Protein AF-A0A3M6Z1F9-F1 (afdb_monomer_lite)

Organism: Hortaea werneckii (NCBI:txid91943)

Structure (mmCIF, N/CA/C/O backbone):
data_AF-A0A3M6Z1F9-F1
#
_entry.id   AF-A0A3M6Z1F9-F1
#
loop_
_atom_site.group_PDB
_atom_site.id
_atom_site.type_symbol
_atom_site.label_atom_id
_atom_site.label_alt_id
_atom_site.label_comp_id
_atom_site.label_asym_id
_atom_site.label_entity_id
_atom_site.label_seq_id
_atom_site.pdbx_PDB_ins_code
_atom_site.Cartn_x
_atom_site.Cartn_y
_atom_site.Cartn_z
_atom_site.occupancy
_atom_site.B_iso_or_equiv
_atom_site.auth_seq_id
_atom_site.auth_comp_id
_atom_site.auth_asym_id
_atom_site.auth_atom_id
_atom_site.pdbx_PDB_model_num
ATOM 1 N N . MET A 1 1 ? 8.411 -13.520 -20.020 1.00 82.25 1 MET A N 1
ATOM 2 C CA . MET A 1 1 ? 8.822 -12.690 -18.869 1.00 82.25 1 MET A CA 1
ATOM 3 C C . MET A 1 1 ? 8.908 -13.588 -17.654 1.00 82.25 1 MET A C 1
ATOM 5 O O . MET A 1 1 ? 7.964 -14.333 -17.417 1.00 82.25 1 MET A O 1
ATOM 9 N N . VAL A 1 2 ? 10.020 -13.550 -16.927 1.00 89.75 2 VAL A N 1
ATOM 10 C CA . VAL A 1 2 ? 10.248 -14.355 -15.723 1.00 89.75 2 VAL A CA 1
ATOM 11 C C . VAL A 1 2 ? 10.735 -13.424 -14.618 1.00 89.75 2 VAL A C 1
ATOM 13 O O . VAL A 1 2 ? 11.768 -12.781 -14.760 1.00 89.75 2 VAL A O 1
ATOM 16 N N . ALA A 1 3 ? 9.978 -13.316 -13.527 1.00 87.50 3 ALA A N 1
ATOM 17 C CA . ALA A 1 3 ? 10.409 -12.574 -12.346 1.00 87.50 3 ALA A CA 1
ATOM 18 C C . ALA A 1 3 ? 11.176 -13.506 -11.405 1.00 87.50 3 ALA A C 1
ATOM 20 O O . ALA A 1 3 ? 10.732 -14.625 -11.134 1.00 87.50 3 ALA A O 1
ATOM 21 N N . GLN A 1 4 ? 12.308 -13.044 -10.881 1.00 89.94 4 GLN A N 1
ATOM 22 C CA . GLN A 1 4 ? 13.067 -13.811 -9.906 1.00 89.94 4 GLN A CA 1
ATOM 23 C C . GLN A 1 4 ? 12.296 -13.959 -8.585 1.00 89.94 4 GLN A C 1
ATOM 25 O O . GLN A 1 4 ? 11.553 -13.076 -8.137 1.00 89.94 4 GLN A O 1
ATOM 30 N N . LYS A 1 5 ? 12.469 -15.120 -7.942 1.00 85.38 5 LYS A N 1
ATOM 31 C CA . LYS A 1 5 ? 11.857 -15.406 -6.637 1.00 85.38 5 LYS A CA 1
ATOM 32 C C . LYS A 1 5 ? 12.566 -14.664 -5.501 1.00 85.38 5 LYS A C 1
ATOM 34 O O . LYS A 1 5 ? 11.914 -14.342 -4.505 1.00 85.38 5 LYS A O 1
ATOM 39 N N . GLU A 1 6 ? 13.853 -14.393 -5.665 1.00 86.56 6 GLU A N 1
ATOM 40 C CA . GLU A 1 6 ? 14.687 -13.690 -4.695 1.00 86.56 6 GLU A CA 1
ATOM 41 C C . GLU A 1 6 ? 14.551 -12.173 -4.841 1.00 86.56 6 GLU A C 1
ATOM 43 O O . GLU A 1 6 ? 14.377 -11.651 -5.943 1.00 86.56 6 GLU A O 1
ATOM 48 N N . MET A 1 7 ? 14.577 -11.481 -3.702 1.00 87.69 7 MET A N 1
ATOM 49 C CA . MET A 1 7 ? 14.645 -10.022 -3.646 1.00 87.69 7 MET A CA 1
ATOM 50 C C . MET A 1 7 ? 16.103 -9.568 -3.760 1.00 87.69 7 MET A C 1
ATOM 52 O O . MET A 1 7 ? 17.014 -10.295 -3.362 1.00 87.69 7 MET A O 1
ATOM 56 N N . LEU A 1 8 ? 16.320 -8.363 -4.284 1.00 87.50 8 LEU A N 1
ATOM 57 C CA . LEU A 1 8 ? 17.638 -7.746 -4.358 1.00 87.50 8 LEU A CA 1
ATOM 58 C C . LEU A 1 8 ? 18.196 -7.462 -2.947 1.00 87.50 8 LEU A C 1
ATOM 60 O O . LEU A 1 8 ? 17.425 -7.221 -2.013 1.00 87.50 8 LEU A O 1
ATOM 64 N N . PRO A 1 9 ? 19.530 -7.471 -2.760 1.00 83.94 9 PRO A N 1
ATOM 65 C CA . PRO A 1 9 ? 20.143 -7.207 -1.462 1.00 83.94 9 PRO A CA 1
ATOM 66 C C . PRO A 1 9 ? 19.666 -5.882 -0.867 1.00 83.94 9 PRO A C 1
ATOM 68 O O . PRO A 1 9 ? 19.681 -4.857 -1.546 1.00 83.94 9 PRO A O 1
ATOM 71 N N . GLN A 1 10 ? 19.248 -5.920 0.404 1.00 79.62 10 GLN A N 1
ATOM 72 C CA . GLN A 1 10 ? 18.746 -4.753 1.147 1.00 79.62 10 GLN A CA 1
ATOM 73 C C . GLN A 1 10 ? 17.591 -4.016 0.451 1.00 79.62 10 GLN A C 1
ATOM 75 O O . GLN A 1 10 ? 17.337 -2.849 0.728 1.00 79.62 10 GLN A O 1
ATOM 80 N N . SER A 1 11 ? 16.878 -4.699 -0.438 1.00 86.94 11 SER A N 1
ATOM 81 C CA . SER A 1 11 ? 15.803 -4.147 -1.242 1.00 86.94 11 SER A CA 1
ATOM 82 C C . SER A 1 11 ? 14.599 -5.080 -1.209 1.00 86.94 11 SER A C 1
ATOM 84 O O . SER A 1 11 ? 14.704 -6.270 -0.920 1.00 86.94 11 SER A O 1
ATOM 86 N N . THR A 1 12 ? 13.425 -4.533 -1.497 1.00 85.38 12 THR A N 1
ATOM 87 C CA . THR A 1 12 ? 12.213 -5.327 -1.740 1.00 85.38 12 THR A CA 1
ATOM 88 C C . THR A 1 12 ? 11.959 -5.552 -3.232 1.00 85.38 12 THR A C 1
ATOM 90 O O . THR A 1 12 ? 10.946 -6.149 -3.597 1.00 85.38 12 THR A O 1
ATOM 93 N N . GLU A 1 13 ? 12.837 -5.044 -4.097 1.00 88.38 13 GLU A N 1
ATOM 94 C CA . GLU A 1 13 ? 12.765 -5.177 -5.550 1.00 88.38 13 GLU A CA 1
ATOM 95 C C . GLU A 1 13 ? 13.294 -6.537 -6.008 1.00 88.38 13 GLU A C 1
ATOM 97 O O . GLU A 1 13 ? 13.951 -7.262 -5.261 1.00 88.38 13 GLU A O 1
ATOM 102 N N . ARG A 1 14 ? 12.970 -6.917 -7.242 1.00 91.38 14 ARG A N 1
ATOM 103 C CA . ARG A 1 14 ? 13.335 -8.206 -7.838 1.00 91.38 14 ARG A CA 1
ATOM 104 C C . ARG A 1 14 ? 13.765 -7.977 -9.272 1.00 91.38 14 ARG A C 1
ATOM 106 O O . ARG A 1 14 ? 13.243 -7.086 -9.938 1.00 91.38 14 ARG A O 1
ATOM 113 N N . ILE A 1 15 ? 14.655 -8.825 -9.767 1.00 90.81 15 ILE A N 1
ATOM 114 C CA . ILE A 1 15 ? 15.012 -8.803 -11.183 1.00 90.81 15 ILE A CA 1
ATOM 115 C C . ILE A 1 15 ? 13.868 -9.424 -11.984 1.00 90.81 15 ILE A C 1
ATOM 117 O O . ILE A 1 15 ? 13.369 -10.505 -11.656 1.00 90.81 15 ILE A O 1
ATOM 121 N N . VAL A 1 16 ? 13.466 -8.738 -13.051 1.00 92.44 16 VAL A N 1
ATOM 122 C CA . VAL A 1 16 ? 12.514 -9.246 -14.039 1.00 92.44 16 VAL A CA 1
ATOM 123 C C . VAL A 1 16 ? 13.250 -9.439 -15.355 1.00 92.44 16 VAL A C 1
ATOM 125 O O . VAL A 1 16 ? 13.772 -8.491 -15.934 1.00 92.44 16 VAL A O 1
ATOM 128 N N . GLU A 1 17 ? 13.282 -10.677 -15.832 1.00 93.88 17 GLU A N 1
ATOM 129 C CA . GLU A 1 17 ? 13.866 -11.034 -17.115 1.00 93.88 17 GLU A CA 1
ATOM 130 C C . GLU A 1 17 ? 12.794 -11.005 -18.213 1.00 93.88 17 GLU A C 1
ATOM 132 O O . GLU A 1 17 ? 11.785 -11.725 -18.171 1.00 93.88 17 GLU A O 1
ATOM 137 N N . VAL A 1 18 ? 13.003 -10.158 -19.221 1.00 94.50 18 VAL A N 1
ATOM 138 C CA . VAL A 1 18 ? 12.109 -10.004 -20.373 1.00 94.50 18 VAL A CA 1
ATOM 139 C C . VAL A 1 18 ? 12.854 -10.461 -21.624 1.00 94.50 18 VAL A C 1
ATOM 141 O O . VAL A 1 18 ? 13.813 -9.828 -22.048 1.00 94.50 18 VAL A O 1
ATOM 144 N N . GLN A 1 19 ? 12.400 -11.562 -22.221 1.00 93.25 19 GLN A N 1
ATOM 145 C CA . GLN A 1 19 ? 12.947 -12.111 -23.463 1.00 93.25 19 GLN A CA 1
ATOM 146 C C . GLN A 1 19 ? 11.869 -12.108 -24.552 1.00 93.25 19 GLN A C 1
ATOM 148 O O . GLN A 1 19 ? 10.704 -12.403 -24.269 1.00 93.25 19 GLN A O 1
ATOM 153 N N . GLY A 1 20 ? 12.255 -11.795 -25.790 1.00 94.38 20 GLY A N 1
ATOM 154 C CA . GLY A 1 20 ? 11.365 -11.799 -26.950 1.00 94.38 20 GLY A CA 1
ATOM 155 C C . GLY A 1 20 ? 11.948 -11.044 -28.144 1.00 94.38 20 GLY A C 1
ATOM 156 O O . GLY A 1 20 ? 13.103 -10.625 -28.133 1.00 94.38 20 GLY A O 1
ATOM 157 N N . THR A 1 21 ? 11.130 -10.852 -29.178 1.00 97.50 21 THR A N 1
ATOM 158 C CA . THR A 1 21 ? 11.446 -9.958 -30.303 1.00 97.50 21 THR A CA 1
ATOM 159 C C . THR A 1 21 ? 11.569 -8.505 -29.820 1.00 97.50 21 THR A C 1
ATOM 161 O O . THR A 1 21 ? 10.837 -8.149 -28.892 1.00 97.50 21 THR A O 1
ATOM 164 N N . PRO A 1 22 ? 12.379 -7.640 -30.461 1.00 96.81 22 PRO A N 1
ATOM 165 C CA . PRO A 1 22 ? 12.555 -6.238 -30.055 1.00 96.81 22 PRO A CA 1
ATOM 166 C C . PRO A 1 22 ? 11.235 -5.486 -29.809 1.00 96.81 22 PRO A C 1
ATOM 168 O O . PRO A 1 22 ? 11.043 -4.922 -28.734 1.00 96.81 22 PRO A O 1
ATOM 171 N N . ASP A 1 23 ? 10.273 -5.596 -30.731 1.00 96.50 23 ASP A N 1
ATOM 172 C CA . ASP A 1 23 ? 8.944 -4.974 -30.605 1.00 96.50 23 ASP A CA 1
ATOM 173 C C . ASP A 1 23 ? 8.140 -5.510 -29.409 1.00 96.50 23 ASP A C 1
ATOM 175 O O . ASP A 1 23 ? 7.355 -4.797 -28.783 1.00 96.50 23 ASP A O 1
ATOM 179 N N . GLY A 1 24 ? 8.328 -6.788 -29.079 1.00 96.19 24 GLY A N 1
ATOM 180 C CA . GLY A 1 24 ? 7.676 -7.441 -27.946 1.00 96.19 24 GLY A CA 1
ATOM 181 C C . GLY A 1 24 ? 8.265 -6.985 -26.614 1.00 96.19 24 GLY A C 1
ATOM 182 O O . GLY A 1 24 ? 7.519 -6.713 -25.675 1.00 96.19 24 GLY A O 1
ATOM 183 N N . VAL A 1 25 ? 9.591 -6.837 -26.549 1.00 96.25 25 VAL A N 1
ATOM 184 C CA . VAL A 1 25 ? 10.292 -6.293 -25.378 1.00 96.25 25 VAL A CA 1
ATOM 185 C C . VAL A 1 25 ? 9.903 -4.832 -25.159 1.00 96.25 25 VAL A C 1
ATOM 187 O O . VAL A 1 25 ? 9.590 -4.458 -24.033 1.00 96.25 25 VAL A O 1
ATOM 190 N N . GLN A 1 26 ? 9.830 -4.026 -26.224 1.00 96.06 26 GLN A N 1
ATOM 191 C CA . GLN A 1 26 ? 9.389 -2.632 -26.140 1.00 96.06 26 GLN A CA 1
ATOM 192 C C . GLN A 1 26 ? 7.981 -2.517 -25.540 1.00 96.06 26 GLN A C 1
ATOM 194 O O . GLN A 1 26 ? 7.776 -1.757 -24.593 1.00 96.06 26 GLN A O 1
ATOM 199 N N . LYS A 1 27 ? 7.019 -3.297 -26.052 1.00 95.94 27 LYS A N 1
ATOM 200 C CA . LYS A 1 27 ? 5.649 -3.320 -25.516 1.00 95.94 27 LYS A CA 1
ATOM 201 C C . LYS A 1 27 ? 5.613 -3.794 -24.065 1.00 95.94 27 LYS A C 1
ATOM 203 O O . LYS A 1 27 ? 4.922 -3.196 -23.250 1.00 95.94 27 LYS A O 1
ATOM 208 N N . ALA A 1 28 ? 6.379 -4.830 -23.726 1.00 95.56 28 ALA A N 1
ATOM 209 C CA . ALA A 1 28 ? 6.441 -5.341 -22.362 1.00 95.56 28 ALA A CA 1
ATOM 210 C C . ALA A 1 28 ? 6.977 -4.290 -21.375 1.00 95.56 28 ALA A C 1
ATOM 212 O O . ALA A 1 28 ? 6.381 -4.093 -20.323 1.00 95.56 28 ALA A O 1
ATOM 213 N N . ILE A 1 29 ? 8.059 -3.584 -21.722 1.00 95.00 29 ILE A N 1
ATOM 214 C CA . ILE A 1 29 ? 8.623 -2.519 -20.879 1.00 95.00 29 ILE A CA 1
ATOM 215 C C . ILE A 1 29 ? 7.615 -1.382 -20.692 1.00 95.00 29 ILE A C 1
ATOM 217 O O . ILE A 1 29 ? 7.454 -0.893 -19.575 1.00 95.00 29 ILE A O 1
ATOM 221 N N . TRP A 1 30 ? 6.919 -0.988 -21.762 1.00 95.31 30 TRP A N 1
ATOM 222 C CA . TRP A 1 30 ? 5.892 0.050 -21.699 1.00 95.31 30 TRP A CA 1
ATOM 223 C C . TRP A 1 30 ? 4.768 -0.306 -20.720 1.00 95.31 30 TRP A C 1
ATOM 225 O O . TRP A 1 30 ? 4.453 0.486 -19.834 1.00 95.31 30 TRP A O 1
ATOM 235 N N . GLU A 1 31 ? 4.201 -1.509 -20.837 1.00 95.31 31 GLU A N 1
ATOM 236 C CA . GLU A 1 31 ? 3.119 -1.957 -19.952 1.00 95.31 31 GLU A CA 1
ATOM 237 C C . GLU A 1 31 ? 3.584 -2.088 -18.497 1.00 95.31 31 GLU A C 1
ATOM 239 O O . GLU A 1 31 ? 2.877 -1.660 -17.588 1.00 95.31 31 GLU A O 1
ATOM 244 N N . ILE A 1 32 ? 4.799 -2.602 -18.258 1.00 92.50 32 ILE A N 1
ATOM 245 C CA . ILE A 1 32 ? 5.377 -2.664 -16.907 1.00 92.50 32 ILE A CA 1
ATOM 246 C C . ILE A 1 32 ? 5.506 -1.255 -16.319 1.00 92.50 32 ILE A C 1
ATOM 248 O O . ILE A 1 32 ? 5.075 -1.023 -15.192 1.00 92.50 32 ILE A O 1
ATOM 252 N N . GLY A 1 33 ? 6.066 -0.308 -17.078 1.00 91.50 33 GLY A N 1
ATOM 253 C CA . GLY A 1 33 ? 6.219 1.078 -16.640 1.00 91.50 33 GLY A CA 1
ATOM 254 C C . GLY A 1 33 ? 4.878 1.734 -16.323 1.00 91.50 33 GLY A C 1
ATOM 255 O O . GLY A 1 33 ? 4.737 2.372 -15.282 1.00 91.50 33 GLY A O 1
ATOM 256 N N . LYS A 1 34 ? 3.869 1.511 -17.169 1.00 92.88 34 LYS A N 1
ATOM 257 C CA . LYS A 1 34 ? 2.510 2.002 -16.944 1.00 92.88 34 LYS A CA 1
ATOM 258 C C . LYS A 1 34 ? 1.911 1.447 -15.650 1.00 92.88 34 LYS A C 1
ATOM 260 O O . LYS A 1 34 ? 1.449 2.226 -14.825 1.00 92.88 34 LYS A O 1
ATOM 265 N N . CYS A 1 35 ? 1.989 0.133 -15.425 1.00 87.69 35 CYS A N 1
ATOM 266 C CA . CYS A 1 35 ? 1.512 -0.472 -14.182 1.00 87.69 35 CYS A CA 1
ATOM 267 C C . CYS A 1 35 ? 2.222 0.093 -12.945 1.00 87.69 35 CYS A C 1
ATOM 269 O O . CYS A 1 35 ? 1.577 0.310 -11.926 1.00 87.69 35 CYS A O 1
ATOM 271 N N . LEU A 1 36 ? 3.532 0.347 -13.018 1.00 87.12 36 LEU A N 1
ATOM 272 C CA . LEU A 1 36 ? 4.287 0.924 -11.901 1.00 87.12 36 LEU A CA 1
ATOM 273 C C . LEU A 1 36 ? 3.870 2.368 -11.581 1.00 87.12 36 LEU A C 1
ATOM 275 O O . LEU A 1 36 ? 3.877 2.751 -10.413 1.00 87.12 36 LEU A O 1
ATOM 279 N N . ILE A 1 37 ? 3.513 3.156 -12.598 1.00 85.94 37 ILE A N 1
ATOM 280 C CA . ILE A 1 37 ? 3.018 4.530 -12.431 1.00 85.94 37 ILE A CA 1
ATOM 281 C C . ILE A 1 37 ? 1.600 4.519 -11.852 1.00 85.94 37 ILE A C 1
ATOM 283 O O . ILE A 1 37 ? 1.335 5.217 -10.875 1.00 85.94 37 ILE A O 1
ATOM 287 N N . ASP A 1 38 ? 0.708 3.708 -12.423 1.00 83.44 38 ASP A N 1
ATOM 288 C CA . ASP A 1 38 ? -0.698 3.642 -12.014 1.00 83.44 38 ASP A CA 1
ATOM 289 C C . ASP A 1 38 ? -0.844 3.108 -10.571 1.00 83.44 38 ASP A C 1
ATOM 291 O O . ASP A 1 38 ? -1.663 3.609 -9.801 1.00 83.44 38 ASP A O 1
ATOM 295 N N . ASP A 1 39 ? 0.004 2.152 -10.168 1.00 79.31 39 ASP A N 1
ATOM 296 C CA . ASP A 1 39 ? 0.037 1.566 -8.821 1.00 79.31 39 ASP A CA 1
ATOM 297 C C . ASP A 1 39 ? 1.116 2.201 -7.912 1.00 79.31 39 ASP A C 1
ATOM 299 O O . ASP A 1 39 ? 1.647 1.536 -7.013 1.00 79.31 39 ASP A O 1
ATOM 303 N N . GLN A 1 40 ? 1.436 3.495 -8.067 1.00 70.12 40 GLN A N 1
ATOM 304 C CA . GLN A 1 40 ? 2.420 4.174 -7.201 1.00 70.12 40 GLN A CA 1
ATOM 305 C C . GLN A 1 40 ? 2.085 4.018 -5.703 1.00 70.12 40 GLN A C 1
ATOM 307 O O . GLN A 1 40 ? 2.980 3.923 -4.860 1.00 70.12 40 GLN A O 1
ATOM 312 N N . GLU A 1 41 ? 0.800 3.893 -5.358 1.00 64.75 41 GLU A N 1
ATOM 313 C CA . GLU A 1 41 ? 0.352 3.687 -3.978 1.00 64.75 41 GLU A CA 1
ATOM 314 C C . GLU A 1 41 ? 0.755 2.323 -3.387 1.00 64.75 41 GLU A C 1
ATOM 316 O O . GLU A 1 41 ? 0.907 2.180 -2.171 1.00 64.75 41 GLU A O 1
ATOM 321 N N . ARG A 1 42 ? 0.984 1.307 -4.227 1.00 67.06 42 ARG A N 1
ATOM 322 C CA . ARG A 1 42 ? 1.580 0.029 -3.797 1.00 67.06 42 ARG A CA 1
ATOM 323 C C . ARG A 1 42 ? 3.093 0.123 -3.621 1.00 67.06 42 ARG A C 1
ATOM 325 O O . ARG A 1 42 ? 3.662 -0.703 -2.911 1.00 67.06 42 ARG A O 1
ATOM 332 N N . GLY A 1 43 ? 3.719 1.135 -4.222 1.00 63.88 43 GLY A N 1
ATOM 333 C CA . GLY A 1 43 ? 5.113 1.503 -3.993 1.00 63.88 43 GLY A CA 1
ATOM 334 C C . GLY A 1 43 ? 5.370 2.076 -2.595 1.00 63.88 43 GLY A C 1
ATOM 335 O O . GLY A 1 43 ? 6.517 2.113 -2.154 1.00 63.88 43 GLY A O 1
ATOM 336 N N . TYR A 1 44 ? 4.331 2.475 -1.842 1.00 57.38 44 TYR A N 1
ATOM 337 C CA . TYR A 1 44 ? 4.505 2.911 -0.454 1.00 57.38 44 TYR A CA 1
ATOM 338 C C . TYR A 1 44 ? 5.014 1.757 0.409 1.00 57.38 44 TYR A C 1
ATOM 340 O O . TYR A 1 44 ? 4.283 0.863 0.837 1.00 57.38 44 TYR A O 1
ATOM 348 N N . GLY A 1 45 ? 6.311 1.817 0.682 1.00 65.62 45 GLY A N 1
ATOM 349 C CA . GLY A 1 45 ? 7.037 0.819 1.435 1.00 65.62 45 GLY A CA 1
ATOM 350 C C . GLY A 1 45 ? 7.804 -0.204 0.608 1.00 65.62 45 GLY A C 1
ATOM 351 O O . GLY A 1 45 ? 8.128 -1.272 1.131 1.00 65.62 45 GLY A O 1
ATOM 352 N N . THR A 1 46 ? 8.166 0.128 -0.628 1.00 75.56 46 THR A N 1
ATOM 353 C CA . THR A 1 46 ? 9.274 -0.530 -1.322 1.00 75.56 46 THR A CA 1
ATOM 354 C C . THR A 1 46 ? 10.611 0.029 -0.833 1.00 75.56 46 THR A C 1
ATOM 356 O O . THR A 1 46 ? 10.782 1.240 -0.724 1.00 75.56 46 THR A O 1
ATOM 359 N N . VAL A 1 47 ? 11.571 -0.842 -0.515 1.00 79.25 47 VAL A N 1
ATOM 360 C CA . VAL A 1 47 ? 12.976 -0.443 -0.334 1.00 79.25 47 VAL A CA 1
ATOM 361 C C . VAL A 1 47 ? 13.655 -0.561 -1.691 1.00 79.25 47 VAL A C 1
ATOM 363 O O . VAL A 1 47 ? 13.793 -1.674 -2.202 1.00 79.25 47 VAL A O 1
ATOM 366 N N . LEU A 1 48 ? 14.030 0.573 -2.279 1.00 84.19 48 LEU A N 1
ATOM 367 C CA . LEU A 1 48 ? 14.697 0.613 -3.580 1.00 84.19 48 LEU A CA 1
ATOM 368 C C . LEU A 1 48 ? 16.105 0.026 -3.470 1.00 84.19 48 LEU A C 1
ATOM 370 O O . LEU A 1 48 ? 16.788 0.206 -2.459 1.00 84.19 48 LEU A O 1
ATOM 374 N N . TYR A 1 49 ? 16.535 -0.690 -4.500 1.00 85.88 49 TYR A N 1
ATOM 375 C CA . TYR A 1 49 ? 17.881 -1.229 -4.561 1.00 85.88 49 TYR A CA 1
ATOM 376 C C . TYR A 1 49 ? 18.916 -0.106 -4.661 1.00 85.88 49 TYR A C 1
ATOM 378 O O . TYR A 1 49 ? 18.898 0.704 -5.586 1.00 85.88 49 TYR A O 1
ATOM 386 N N . SER A 1 50 ? 19.850 -0.084 -3.706 1.00 83.50 50 SER A N 1
ATOM 387 C CA . SER A 1 50 ? 21.006 0.809 -3.724 1.00 83.50 50 SER A CA 1
ATOM 388 C C . SER A 1 50 ? 22.281 -0.014 -3.925 1.00 83.50 50 SER A C 1
ATOM 390 O O . SER A 1 50 ? 22.733 -0.684 -2.995 1.00 83.50 50 SER A O 1
ATOM 392 N N . PRO A 1 51 ? 22.909 0.032 -5.113 1.00 76.00 51 PRO A N 1
ATOM 393 C CA . PRO A 1 51 ? 24.120 -0.742 -5.391 1.00 76.00 51 PRO A CA 1
ATOM 394 C C . PRO A 1 51 ? 25.352 -0.270 -4.594 1.00 76.00 51 PRO A C 1
ATOM 396 O O . PRO A 1 51 ? 26.395 -0.920 -4.641 1.00 76.00 51 PRO A O 1
ATOM 399 N N . ALA A 1 52 ? 25.262 0.857 -3.876 1.00 65.38 52 ALA A N 1
ATOM 400 C CA . ALA A 1 52 ? 26.387 1.497 -3.192 1.00 65.38 52 ALA A CA 1
ATOM 401 C C . ALA A 1 52 ? 26.540 1.121 -1.707 1.00 65.38 52 ALA A C 1
ATOM 403 O O . ALA A 1 52 ? 27.562 1.458 -1.102 1.00 65.38 52 ALA A O 1
ATOM 404 N N . VAL A 1 53 ? 25.573 0.426 -1.101 1.00 55.75 53 VAL A N 1
ATOM 405 C CA . VAL A 1 53 ? 25.666 0.054 0.316 1.00 55.75 53 VAL A CA 1
ATOM 406 C C . VAL A 1 53 ? 26.603 -1.145 0.456 1.00 55.75 53 VAL A C 1
ATOM 408 O O . VAL A 1 53 ? 26.218 -2.308 0.349 1.00 55.75 53 VAL A O 1
ATOM 411 N N . ARG A 1 54 ? 27.888 -0.858 0.686 1.00 52.53 54 ARG A N 1
ATOM 412 C CA . ARG A 1 54 ? 28.831 -1.863 1.182 1.00 52.53 54 ARG A CA 1
ATOM 413 C C . ARG A 1 54 ? 28.311 -2.361 2.526 1.00 52.53 54 ARG A C 1
ATOM 415 O O . ARG A 1 54 ? 28.103 -1.567 3.437 1.00 52.53 54 ARG A O 1
ATOM 422 N N . VAL A 1 55 ? 28.128 -3.673 2.642 1.00 49.09 55 VAL A N 1
ATOM 423 C CA . VAL A 1 55 ? 27.868 -4.369 3.906 1.00 49.09 55 VAL A CA 1
ATOM 424 C C . VAL A 1 55 ? 28.944 -3.955 4.913 1.00 49.09 55 VAL A C 1
ATOM 426 O O . VAL A 1 55 ? 30.078 -4.428 4.847 1.00 49.09 55 VAL A O 1
ATOM 429 N N . GLN A 1 56 ? 28.611 -3.051 5.835 1.00 44.12 56 GLN A N 1
ATOM 430 C CA . GLN A 1 56 ? 29.438 -2.783 7.006 1.00 44.12 56 GLN A CA 1
ATOM 431 C C . GLN A 1 56 ? 29.221 -3.937 7.987 1.00 44.12 56 GLN A C 1
ATOM 433 O O . GLN A 1 56 ? 28.414 -3.868 8.908 1.00 44.12 56 GLN A O 1
ATOM 438 N N . GLY A 1 57 ? 29.898 -5.050 7.717 1.00 37.00 57 GLY A N 1
ATOM 439 C CA . GLY A 1 57 ? 29.962 -6.203 8.600 1.00 37.00 57 GLY A CA 1
ATOM 440 C C . GLY A 1 57 ? 31.207 -6.141 9.480 1.00 37.00 57 GLY A C 1
ATOM 441 O O . GLY A 1 57 ? 32.297 -6.435 9.003 1.00 37.00 57 GLY A O 1
ATOM 442 N N . GLY A 1 58 ? 31.017 -5.832 10.765 1.00 36.97 58 GLY A N 1
ATOM 443 C CA . GLY A 1 58 ? 31.858 -6.335 11.862 1.00 36.97 58 GLY A CA 1
ATOM 444 C C . GLY A 1 58 ? 32.946 -5.401 12.431 1.00 36.97 58 GLY A C 1
ATOM 445 O O . GLY A 1 58 ? 33.548 -4.628 11.688 1.00 36.97 58 GLY A O 1
ATOM 446 N N . PRO A 1 59 ? 33.214 -5.466 13.757 1.00 53.16 59 PRO A N 1
ATOM 447 C CA . PRO A 1 59 ? 34.112 -4.556 14.463 1.00 53.16 59 PRO A CA 1
ATOM 448 C C . PRO A 1 59 ? 35.566 -5.048 14.414 1.00 53.16 59 PRO A C 1
ATOM 450 O O . PRO A 1 59 ? 35.835 -6.226 14.637 1.00 53.16 59 PRO A O 1
ATOM 453 N N . ALA A 1 60 ? 36.521 -4.143 14.207 1.00 36.59 60 ALA A N 1
ATOM 454 C CA . ALA A 1 60 ? 37.923 -4.404 14.523 1.00 36.59 60 ALA A CA 1
ATOM 455 C C . ALA A 1 60 ? 38.617 -3.106 14.944 1.00 36.59 60 ALA A C 1
ATOM 457 O O . ALA A 1 60 ? 38.810 -2.182 14.157 1.00 36.59 60 ALA A O 1
ATOM 458 N N . ALA A 1 61 ? 38.956 -3.058 16.227 1.00 42.09 61 ALA A N 1
ATOM 459 C CA . ALA A 1 61 ? 39.863 -2.091 16.808 1.00 42.09 61 ALA A CA 1
ATOM 460 C C . ALA A 1 61 ? 41.285 -2.255 16.244 1.00 42.09 61 ALA A C 1
ATOM 462 O O . ALA A 1 61 ? 41.722 -3.371 15.967 1.00 42.09 61 ALA A O 1
ATOM 463 N N . GLY A 1 62 ? 42.027 -1.149 16.179 1.00 34.00 62 GLY A N 1
ATOM 464 C CA . GLY A 1 62 ? 43.485 -1.161 16.065 1.00 34.00 62 GLY A CA 1
ATOM 465 C C . GLY A 1 62 ? 44.049 0.137 15.477 1.00 34.00 62 GLY A C 1
ATOM 466 O O . GLY A 1 62 ? 43.765 0.433 14.319 1.00 34.00 62 GLY A O 1
ATOM 467 N N . PRO A 1 63 ? 44.852 0.920 16.222 1.00 49.44 63 PRO A N 1
ATOM 468 C CA . PRO A 1 63 ? 45.578 2.052 15.665 1.00 49.44 63 PRO A CA 1
ATOM 469 C C . PRO A 1 63 ? 46.886 1.546 15.046 1.00 49.44 63 PRO A C 1
ATOM 471 O O . PRO A 1 63 ? 47.587 0.746 15.665 1.00 49.44 63 PRO A O 1
ATOM 474 N N . MET A 1 64 ? 47.267 2.021 13.858 1.00 37.03 64 MET A N 1
ATOM 475 C CA . MET A 1 64 ? 48.621 1.758 13.368 1.00 37.03 64 MET A CA 1
ATOM 476 C C . MET A 1 64 ? 49.206 2.948 12.608 1.00 37.03 64 MET A C 1
ATOM 478 O O . MET A 1 64 ? 48.843 3.264 11.479 1.00 37.03 64 MET A O 1
ATOM 482 N N . ASN A 1 65 ? 50.125 3.606 13.309 1.00 38.22 65 ASN A N 1
ATOM 483 C CA . ASN A 1 65 ? 51.180 4.472 12.806 1.00 38.22 65 ASN A CA 1
ATOM 484 C C . ASN A 1 65 ? 52.189 3.618 12.008 1.00 38.22 65 ASN A C 1
ATOM 486 O O . ASN A 1 65 ? 52.530 2.523 12.459 1.00 38.22 65 ASN A O 1
ATOM 490 N N . GLY A 1 66 ? 52.677 4.088 10.856 1.00 33.59 66 GLY A N 1
ATOM 491 C CA . GLY A 1 66 ? 53.698 3.356 10.099 1.00 33.59 66 GLY A CA 1
ATOM 492 C C . GLY A 1 66 ? 54.030 3.921 8.720 1.00 33.59 66 GLY A C 1
ATOM 493 O O . GLY A 1 66 ? 53.394 3.594 7.726 1.00 33.59 66 GLY A O 1
ATOM 494 N N . THR A 1 67 ? 55.076 4.737 8.681 1.00 35.47 67 THR A N 1
ATOM 495 C CA . THR A 1 67 ? 55.840 5.234 7.528 1.00 35.47 67 THR A CA 1
ATOM 496 C C . THR A 1 67 ? 56.304 4.108 6.585 1.00 35.47 67 THR A C 1
ATOM 498 O O . THR A 1 67 ? 56.873 3.125 7.053 1.00 35.47 67 THR A O 1
ATOM 501 N N . GLY A 1 68 ? 56.177 4.265 5.259 1.00 30.58 68 GLY A N 1
ATOM 502 C CA . GLY A 1 68 ? 56.800 3.336 4.301 1.00 30.58 68 GLY A CA 1
ATOM 503 C C . GLY A 1 68 ? 56.488 3.621 2.829 1.00 30.58 68 GLY A C 1
ATOM 504 O O . GLY A 1 68 ? 55.336 3.628 2.419 1.00 30.58 68 GLY A O 1
ATOM 505 N N . TYR A 1 69 ? 57.536 3.868 2.042 1.00 42.28 69 TYR A N 1
ATOM 506 C CA . TYR A 1 69 ? 57.531 4.266 0.632 1.00 42.28 69 TYR A CA 1
ATOM 507 C C . TYR A 1 69 ? 57.211 3.110 -0.335 1.00 42.28 69 TYR A C 1
ATOM 509 O O . TYR A 1 69 ? 57.709 2.004 -0.150 1.00 42.28 69 TYR A O 1
ATOM 517 N N . GLY A 1 70 ? 56.500 3.406 -1.435 1.00 33.31 70 GLY A N 1
ATOM 518 C CA . GLY A 1 70 ? 56.486 2.571 -2.648 1.00 33.31 70 GLY A CA 1
ATOM 519 C C . GLY A 1 70 ? 55.126 2.465 -3.347 1.00 33.31 70 GLY A C 1
ATOM 520 O O . GLY A 1 70 ? 54.327 1.600 -3.014 1.00 33.31 70 GLY A O 1
ATOM 521 N N . ALA A 1 71 ? 54.876 3.306 -4.357 1.00 37.56 71 ALA A N 1
ATOM 522 C CA . ALA A 1 71 ? 53.758 3.142 -5.295 1.00 37.56 71 ALA A CA 1
ATOM 523 C C . ALA A 1 71 ? 54.229 2.414 -6.569 1.00 37.56 71 ALA A C 1
ATOM 525 O O . ALA A 1 71 ? 55.310 2.722 -7.077 1.00 37.56 71 ALA A O 1
ATOM 526 N N . PRO A 1 72 ? 53.382 1.548 -7.157 1.00 41.81 72 PRO A N 1
ATOM 527 C CA . PRO A 1 72 ? 52.771 1.955 -8.419 1.00 41.81 72 PRO A CA 1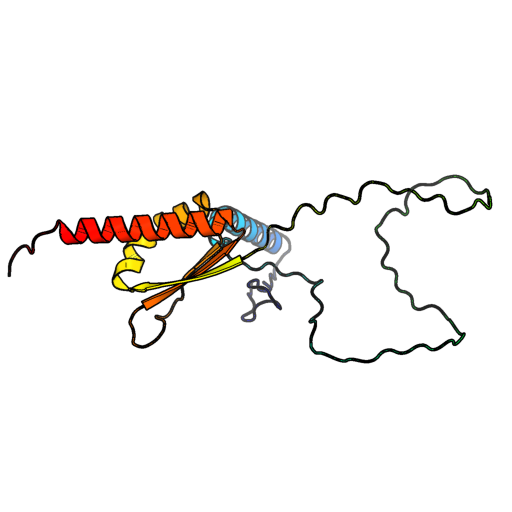
ATOM 528 C C . PRO A 1 72 ? 51.264 1.641 -8.517 1.00 41.81 72 PRO A C 1
ATOM 530 O O . PRO A 1 72 ? 50.825 0.501 -8.467 1.00 41.81 72 PRO A O 1
ATOM 533 N N . ARG A 1 73 ? 50.501 2.723 -8.711 1.00 40.88 73 ARG A N 1
ATOM 534 C CA . ARG A 1 73 ? 49.304 2.910 -9.558 1.00 40.88 73 ARG A CA 1
ATOM 535 C C . ARG A 1 73 ? 48.336 1.726 -9.732 1.00 40.88 73 ARG A C 1
ATOM 537 O O . ARG A 1 73 ? 48.376 1.016 -10.733 1.00 40.88 73 ARG A O 1
ATOM 544 N N . SER A 1 74 ? 47.344 1.667 -8.847 1.00 35.25 74 SER A N 1
ATOM 545 C CA . SER A 1 74 ? 46.050 1.018 -9.086 1.00 35.25 74 SER A CA 1
ATOM 546 C C . SER A 1 74 ? 45.146 1.956 -9.893 1.00 35.25 74 SER A C 1
ATOM 548 O O . SER A 1 74 ? 44.946 3.115 -9.521 1.00 35.25 74 SER A O 1
ATOM 550 N N . PHE A 1 75 ? 44.587 1.467 -10.998 1.00 40.88 75 PHE A N 1
ATOM 551 C CA . PHE A 1 75 ? 43.590 2.177 -11.796 1.00 40.88 75 PHE A CA 1
ATOM 552 C C . PHE A 1 75 ? 42.240 2.224 -11.061 1.00 40.88 75 PHE A C 1
ATOM 554 O O . PHE A 1 75 ? 41.330 1.470 -11.385 1.00 40.88 75 PHE A O 1
ATOM 561 N N . ASN A 1 76 ? 42.085 3.138 -10.103 1.00 35.78 76 ASN A N 1
ATOM 562 C CA . ASN A 1 76 ? 40.766 3.561 -9.632 1.00 35.78 76 ASN A CA 1
ATOM 563 C C . ASN A 1 76 ? 40.353 4.821 -10.391 1.00 35.78 76 ASN A C 1
ATOM 565 O O . ASN A 1 76 ? 40.536 5.949 -9.936 1.00 35.78 76 ASN A O 1
ATOM 569 N N . ARG A 1 77 ? 39.797 4.609 -11.586 1.00 39.47 77 ARG A N 1
ATOM 570 C CA . ARG A 1 77 ? 39.034 5.625 -12.308 1.00 39.47 77 ARG A CA 1
ATOM 571 C C . ARG A 1 77 ? 37.648 5.716 -11.659 1.00 39.47 77 ARG A C 1
ATOM 573 O O . ARG A 1 77 ? 36.702 5.100 -12.129 1.00 39.47 77 ARG A O 1
ATOM 580 N N . THR A 1 78 ? 37.551 6.486 -10.581 1.00 42.22 78 THR A N 1
ATOM 581 C CA . THR A 1 78 ? 36.277 7.002 -10.067 1.00 42.22 78 THR A CA 1
ATOM 582 C C . THR A 1 78 ? 36.334 8.514 -10.220 1.00 42.22 78 THR A C 1
ATOM 584 O O . THR A 1 78 ? 36.812 9.223 -9.341 1.00 42.22 78 THR A O 1
ATOM 587 N N . GLY A 1 79 ? 35.957 8.992 -11.403 1.00 39.03 79 GLY A N 1
ATOM 588 C CA . GLY A 1 79 ? 35.933 10.408 -11.746 1.00 39.03 79 GLY A CA 1
ATOM 589 C C . GLY A 1 79 ? 34.604 10.737 -12.403 1.00 39.03 79 GLY A C 1
ATOM 590 O O . GLY A 1 79 ? 34.276 10.170 -13.444 1.00 39.03 79 GLY A O 1
ATOM 591 N N . ASN A 1 80 ? 33.847 11.621 -11.756 1.00 46.84 80 ASN A N 1
ATOM 592 C CA . ASN A 1 80 ? 32.677 12.286 -12.314 1.00 46.84 80 ASN A CA 1
ATOM 593 C C . ASN A 1 80 ? 33.022 12.877 -13.690 1.00 46.84 80 ASN A C 1
ATOM 595 O O . ASN A 1 80 ? 34.052 13.531 -13.847 1.00 46.84 80 ASN A O 1
ATOM 599 N N . GLY A 1 81 ? 32.171 12.624 -14.685 1.00 42.97 81 GLY A N 1
ATOM 600 C CA . GLY A 1 81 ? 32.399 13.024 -16.071 1.00 42.97 81 GLY A CA 1
ATOM 601 C C . GLY A 1 81 ? 32.356 14.538 -16.279 1.00 42.97 81 GLY A C 1
ATOM 602 O O . GLY A 1 81 ? 31.279 15.102 -16.442 1.00 42.97 81 GLY A O 1
ATOM 603 N N . ALA A 1 82 ? 33.530 15.168 -16.349 1.00 47.41 82 ALA A N 1
ATOM 604 C CA . ALA A 1 82 ? 33.695 16.558 -16.784 1.00 47.41 82 ALA A CA 1
ATOM 605 C C . ALA A 1 82 ? 34.811 16.750 -17.841 1.00 47.41 82 ALA A C 1
ATOM 607 O O . ALA A 1 82 ? 35.286 17.863 -18.045 1.00 47.41 82 ALA A O 1
ATOM 608 N N . ASP A 1 83 ? 35.209 15.696 -18.563 1.00 45.97 83 ASP A N 1
ATOM 609 C CA . ASP A 1 83 ? 36.379 15.713 -19.464 1.00 45.97 83 ASP A CA 1
ATOM 610 C C . ASP A 1 83 ? 36.075 16.091 -20.938 1.00 45.97 83 ASP A C 1
ATOM 612 O O . ASP A 1 83 ? 36.721 15.590 -21.857 1.00 45.97 83 ASP A O 1
ATOM 616 N N . PHE A 1 84 ? 35.127 16.999 -21.206 1.00 35.94 84 PHE A N 1
ATOM 617 C CA . PHE A 1 84 ? 34.924 17.565 -22.555 1.00 35.94 84 PHE A CA 1
ATOM 618 C C . PHE A 1 84 ? 34.789 19.093 -22.551 1.00 35.94 84 PHE A C 1
ATOM 620 O O . PHE A 1 84 ? 33.781 19.628 -22.999 1.00 35.94 84 PHE A O 1
ATOM 627 N N . THR A 1 85 ? 35.829 19.822 -22.136 1.00 39.75 85 THR A N 1
ATOM 628 C CA . THR A 1 85 ? 36.033 21.199 -22.623 1.00 39.75 85 THR A CA 1
ATOM 629 C C . THR A 1 85 ? 37.513 21.496 -22.849 1.00 39.75 85 THR A C 1
ATOM 631 O O . THR A 1 85 ? 38.320 21.546 -21.925 1.00 39.75 85 THR A O 1
ATOM 634 N N . SER A 1 86 ? 37.838 21.690 -24.123 1.00 36.47 86 SER A N 1
ATOM 635 C CA . SER A 1 86 ? 39.097 22.186 -24.673 1.00 36.47 86 SER A CA 1
ATOM 636 C C . SER A 1 86 ? 39.523 23.543 -24.088 1.00 36.47 86 SER A C 1
ATOM 638 O O . SER A 1 86 ? 38.699 24.449 -24.004 1.00 36.47 86 SER A O 1
ATOM 640 N N . GLY A 1 87 ? 40.831 23.725 -23.859 1.00 35.91 87 GLY A N 1
ATOM 641 C CA . GLY A 1 87 ? 41.493 25.016 -24.101 1.00 35.91 87 GLY A CA 1
ATOM 642 C C . GLY A 1 87 ? 42.388 25.581 -22.990 1.00 35.91 87 GLY A C 1
ATOM 643 O O . GLY A 1 87 ? 41.893 26.120 -22.012 1.00 35.91 87 GLY A O 1
ATOM 644 N N . TYR A 1 88 ? 43.696 25.605 -23.282 1.00 33.12 88 TYR A N 1
ATOM 645 C CA . TYR A 1 88 ? 44.770 26.459 -22.733 1.00 33.12 88 TYR A CA 1
ATOM 646 C C . TYR A 1 88 ? 45.468 26.069 -21.408 1.00 33.12 88 TYR A C 1
ATOM 648 O O . TYR A 1 88 ? 44.918 26.101 -20.314 1.00 33.12 88 TYR A O 1
ATOM 656 N N . ALA A 1 89 ? 46.766 25.774 -21.544 1.00 34.34 89 ALA A N 1
ATOM 657 C CA . ALA A 1 89 ? 47.778 25.619 -20.491 1.00 34.34 89 ALA A CA 1
ATOM 658 C C . ALA A 1 89 ? 48.363 26.996 -20.043 1.00 34.34 89 ALA A C 1
ATOM 660 O O . ALA A 1 89 ? 47.931 28.030 -20.550 1.00 34.34 89 ALA A O 1
ATOM 661 N N . PRO A 1 90 ? 49.466 27.071 -19.263 1.00 51.62 90 PRO A N 1
ATOM 662 C CA . PRO A 1 90 ? 49.622 26.727 -17.842 1.00 51.62 90 PRO A CA 1
ATOM 663 C C . PRO A 1 90 ? 50.220 27.902 -17.021 1.00 51.62 90 PRO A C 1
ATOM 665 O O . PRO A 1 90 ? 51.008 28.686 -17.550 1.00 51.62 90 PRO A O 1
ATOM 668 N N . ARG A 1 91 ? 49.975 27.991 -15.701 1.00 36.38 91 ARG A N 1
ATOM 669 C CA . ARG A 1 91 ? 50.841 28.770 -14.780 1.00 36.38 91 ARG A CA 1
ATOM 670 C C . ARG A 1 91 ? 50.936 28.130 -13.387 1.00 36.38 91 ARG A C 1
ATOM 672 O O . ARG A 1 91 ? 49.894 27.887 -12.786 1.00 36.38 91 ARG A O 1
ATOM 679 N N . PRO A 1 92 ? 52.147 27.920 -12.834 1.00 48.84 92 PRO A N 1
ATOM 680 C CA . PRO A 1 92 ? 52.332 27.562 -11.435 1.00 48.84 92 PRO A CA 1
ATOM 681 C C . PRO A 1 92 ? 52.493 28.842 -10.605 1.00 48.84 92 PRO A C 1
ATOM 683 O O . PRO A 1 92 ? 53.279 29.724 -10.957 1.00 48.84 92 PRO A O 1
ATOM 686 N N . ARG A 1 93 ? 51.777 28.967 -9.485 1.00 39.09 93 ARG A N 1
ATOM 687 C CA . ARG A 1 93 ? 52.113 29.982 -8.482 1.00 39.09 93 ARG A CA 1
ATOM 688 C C . ARG A 1 93 ? 51.858 29.450 -7.081 1.00 39.09 93 ARG A C 1
ATOM 690 O O . ARG A 1 93 ? 50.716 29.303 -6.663 1.00 39.09 93 ARG A O 1
ATOM 697 N N . ASN A 1 94 ? 52.963 29.179 -6.389 1.00 41.94 94 ASN A N 1
ATOM 698 C CA . ASN A 1 94 ? 53.033 29.055 -4.940 1.00 41.94 94 ASN A CA 1
ATOM 699 C C . ASN A 1 94 ? 52.292 30.224 -4.271 1.00 41.94 94 ASN A C 1
ATOM 701 O O . ASN A 1 94 ? 52.608 31.385 -4.536 1.00 41.94 94 ASN A O 1
ATOM 705 N N . GLY A 1 95 ? 51.365 29.897 -3.374 1.00 38.06 95 GLY A N 1
ATOM 706 C CA . GLY A 1 95 ? 50.714 30.802 -2.430 1.00 38.06 95 GLY A CA 1
ATOM 707 C C . GLY A 1 95 ? 50.257 30.004 -1.196 1.00 38.06 95 GLY A C 1
ATOM 708 O O . GLY A 1 95 ? 49.960 28.818 -1.344 1.00 38.06 95 GLY A O 1
ATOM 709 N N . PRO A 1 96 ? 50.277 30.594 0.012 1.00 43.47 96 PRO A N 1
ATOM 710 C CA . PRO A 1 96 ? 50.027 29.896 1.279 1.00 43.47 96 PRO A CA 1
ATOM 711 C C . PRO A 1 96 ? 48.544 29.503 1.431 1.00 43.47 96 PRO A C 1
ATOM 713 O O . PRO A 1 96 ? 47.698 30.091 0.752 1.00 43.47 96 PRO A O 1
ATOM 716 N N . PRO A 1 97 ? 48.195 28.540 2.310 1.00 46.22 97 PRO A N 1
ATOM 717 C CA . PRO A 1 97 ? 46.807 28.142 2.495 1.00 46.22 97 PRO A CA 1
ATOM 718 C C . PRO A 1 97 ? 46.075 29.266 3.233 1.00 46.22 97 PRO A C 1
ATOM 720 O O . PRO A 1 97 ? 46.314 29.500 4.416 1.00 46.22 97 PRO A O 1
ATOM 723 N N . MET A 1 98 ? 45.215 29.997 2.525 1.00 48.28 98 MET A N 1
ATOM 724 C CA . MET A 1 98 ? 44.233 30.855 3.174 1.00 48.28 98 MET A CA 1
ATOM 725 C C . MET A 1 98 ? 43.048 30.004 3.610 1.00 48.28 98 MET A C 1
ATOM 727 O O . MET A 1 98 ? 42.350 29.407 2.794 1.00 48.28 98 MET A O 1
ATOM 731 N N . ASP A 1 99 ? 42.892 29.974 4.927 1.00 49.47 99 ASP A N 1
ATOM 732 C CA . ASP A 1 99 ? 41.670 29.782 5.689 1.00 49.47 99 ASP A CA 1
ATOM 733 C C . ASP A 1 99 ? 40.456 30.378 4.947 1.00 49.47 99 ASP A C 1
ATOM 735 O O . ASP A 1 99 ? 40.220 31.585 4.943 1.00 49.47 99 ASP A O 1
ATOM 739 N N . ALA A 1 100 ? 39.731 29.522 4.229 1.00 46.00 100 ALA A N 1
ATOM 740 C CA . ALA A 1 100 ? 38.444 29.835 3.632 1.00 46.00 100 ALA A CA 1
ATOM 741 C C . ALA A 1 100 ? 37.381 29.100 4.447 1.00 46.00 100 ALA A C 1
ATOM 743 O O . ALA A 1 100 ? 36.845 28.076 4.021 1.00 46.00 100 ALA A O 1
ATOM 744 N N . GLY A 1 101 ? 37.110 29.628 5.644 1.00 45.53 101 GLY A N 1
ATOM 745 C CA . GLY A 1 101 ? 35.913 29.342 6.430 1.00 45.53 101 GLY A CA 1
ATOM 746 C C . GLY A 1 101 ? 34.649 29.807 5.706 1.00 45.53 101 GLY A C 1
ATOM 747 O O . GLY A 1 101 ? 33.952 30.711 6.162 1.00 45.53 101 GLY A O 1
ATOM 748 N N . GLY A 1 102 ? 34.350 29.190 4.560 1.00 45.34 102 GLY A N 1
ATOM 749 C CA . GLY A 1 102 ? 32.992 29.176 4.041 1.00 45.34 102 GLY A CA 1
ATOM 750 C C . GLY A 1 102 ? 32.088 28.551 5.106 1.00 45.34 102 GLY A C 1
ATOM 751 O O . GLY A 1 102 ? 32.528 27.611 5.777 1.00 45.34 102 GLY A O 1
ATOM 752 N N . PRO A 1 103 ? 30.859 29.062 5.312 1.00 54.84 103 PRO A N 1
ATOM 753 C CA . PRO A 1 103 ? 29.919 28.386 6.191 1.00 54.84 103 PRO A CA 1
ATOM 754 C C . PRO A 1 103 ? 29.836 26.926 5.728 1.00 54.84 103 PRO A C 1
ATOM 756 O O . PRO A 1 103 ? 29.812 26.691 4.512 1.00 54.84 103 PRO A O 1
ATOM 759 N N . PRO A 1 104 ? 29.863 25.944 6.650 1.00 53.91 104 PRO A N 1
ATOM 760 C CA . PRO A 1 104 ? 29.657 24.561 6.258 1.00 53.91 104 PRO A CA 1
ATOM 761 C C . PRO A 1 104 ? 28.382 24.521 5.411 1.00 53.91 104 PRO A C 1
ATOM 763 O O . PRO A 1 104 ? 27.447 25.273 5.719 1.00 53.91 104 PRO A O 1
ATOM 766 N N . PRO A 1 105 ? 28.329 23.714 4.333 1.00 49.62 105 PRO A N 1
ATOM 767 C CA . PRO A 1 105 ? 27.053 23.458 3.694 1.00 49.62 105 PRO A CA 1
ATOM 768 C C . PRO A 1 105 ? 26.136 23.043 4.834 1.00 49.62 105 PRO A C 1
ATOM 770 O O . PRO A 1 105 ? 26.485 22.130 5.587 1.00 49.62 105 PRO A O 1
ATOM 773 N N . VAL A 1 106 ? 25.061 23.807 5.040 1.00 45.94 106 VAL A N 1
ATOM 774 C CA . VAL A 1 106 ? 23.983 23.393 5.922 1.00 45.94 106 VAL A CA 1
ATOM 775 C C . VAL A 1 106 ? 23.733 21.945 5.549 1.00 45.94 106 VAL A C 1
ATOM 777 O O . VAL A 1 106 ? 23.407 21.634 4.403 1.00 45.94 106 VAL A O 1
ATOM 780 N N . VAL A 1 107 ? 24.077 21.050 6.472 1.00 50.97 107 VAL A N 1
ATOM 781 C CA . VAL A 1 107 ? 23.582 19.692 6.424 1.00 50.97 107 VAL A CA 1
ATOM 782 C C . VAL A 1 107 ? 22.086 19.916 6.429 1.00 50.97 107 VAL A C 1
ATOM 784 O O . VAL A 1 107 ? 21.533 20.386 7.419 1.00 50.97 107 VAL A O 1
ATOM 787 N N . GLU A 1 108 ? 21.472 19.789 5.254 1.00 50.81 108 GLU A N 1
ATOM 788 C CA . GLU A 1 108 ? 20.034 19.649 5.170 1.00 50.81 108 GLU A CA 1
ATOM 789 C C . GLU A 1 108 ? 19.782 18.428 6.035 1.00 50.81 108 GLU A C 1
ATOM 791 O O . GLU A 1 108 ? 20.237 17.327 5.714 1.00 50.81 108 GLU A O 1
ATOM 796 N N . GLU A 1 109 ? 19.302 18.727 7.239 1.00 48.53 109 GLU A N 1
ATOM 797 C CA . GLU A 1 109 ? 19.074 17.829 8.349 1.00 48.53 109 GLU A CA 1
ATOM 798 C C . GLU A 1 109 ? 18.432 16.597 7.743 1.00 48.53 109 GLU A C 1
ATOM 800 O O . GLU A 1 109 ? 17.312 16.666 7.239 1.00 48.53 109 GLU A O 1
ATOM 805 N N . GLY A 1 110 ? 19.211 15.516 7.634 1.00 53.16 110 GLY A N 1
ATOM 806 C CA . GLY A 1 110 ? 18.674 14.259 7.159 1.00 53.16 110 GLY A CA 1
ATOM 807 C C . GLY A 1 110 ? 17.576 13.944 8.144 1.00 53.16 110 GLY A C 1
ATOM 808 O O . GLY A 1 110 ? 17.906 13.639 9.283 1.00 53.16 110 GLY A O 1
ATOM 809 N N . GLU A 1 111 ? 16.317 14.154 7.749 1.00 58.78 111 GLU A N 1
ATOM 810 C CA . GLU A 1 111 ? 15.173 13.965 8.630 1.00 58.78 111 GLU A CA 1
ATOM 811 C C . GLU A 1 111 ? 15.361 12.596 9.263 1.00 58.78 111 GLU A C 1
ATOM 813 O O . GLU A 1 111 ? 15.344 11.594 8.544 1.00 58.78 111 GLU A O 1
ATOM 818 N N . ASP A 1 112 ? 15.655 12.562 10.566 1.00 74.44 112 ASP A N 1
ATOM 819 C CA . ASP A 1 112 ? 16.022 11.325 11.237 1.00 74.44 112 ASP A CA 1
ATOM 820 C C . ASP A 1 112 ? 14.856 10.355 11.053 1.00 74.44 112 ASP A C 1
ATOM 822 O O . ASP A 1 112 ? 13.779 10.513 11.637 1.00 74.44 112 ASP A O 1
ATOM 826 N N . ILE A 1 113 ? 15.044 9.384 10.156 1.00 82.12 113 ILE A N 1
ATOM 827 C CA . ILE A 1 113 ? 14.002 8.432 9.804 1.00 82.12 113 ILE A CA 1
ATOM 828 C C . ILE A 1 113 ? 13.831 7.530 11.018 1.00 82.12 113 ILE A C 1
ATOM 830 O O . ILE A 1 113 ? 14.645 6.647 11.291 1.00 82.12 113 ILE A O 1
ATOM 834 N N . GLN A 1 114 ? 12.748 7.744 11.750 1.00 86.31 114 GLN A N 1
ATOM 835 C CA . GLN A 1 114 ? 12.400 6.958 12.918 1.00 86.31 114 GLN A CA 1
ATOM 836 C C . GLN A 1 114 ? 11.476 5.818 12.512 1.00 86.31 114 GLN A C 1
ATOM 838 O O . GLN A 1 114 ? 10.652 5.950 11.604 1.00 86.31 114 GLN A O 1
ATOM 843 N N . THR A 1 115 ? 11.611 4.687 13.200 1.00 87.94 115 THR A N 1
ATOM 844 C CA . THR A 1 115 ? 10.683 3.562 13.087 1.00 87.94 115 THR A CA 1
ATOM 845 C C . THR A 1 115 ? 9.957 3.379 14.409 1.00 87.94 115 THR A C 1
ATOM 847 O O . THR A 1 115 ? 10.582 3.345 15.465 1.00 87.94 115 THR A O 1
ATOM 850 N N . GLN A 1 116 ? 8.638 3.264 14.341 1.00 89.62 116 GLN A N 1
ATOM 851 C CA . GLN A 1 116 ? 7.756 3.069 15.480 1.00 89.62 116 GLN A CA 1
ATOM 852 C C . GLN A 1 116 ? 6.882 1.842 15.238 1.00 89.62 116 GLN A C 1
ATOM 854 O O . GLN A 1 116 ? 6.370 1.629 14.137 1.00 89.62 116 GLN A O 1
ATOM 859 N N . ASN A 1 117 ? 6.700 1.032 16.274 1.00 90.31 117 ASN A N 1
ATOM 860 C CA . ASN A 1 117 ? 5.908 -0.187 16.213 1.00 90.31 117 ASN A CA 1
ATOM 861 C C . ASN A 1 117 ? 4.735 -0.063 17.180 1.00 90.31 117 ASN A C 1
ATOM 863 O O . ASN A 1 117 ? 4.929 0.285 18.342 1.00 90.31 117 ASN A O 1
ATOM 867 N N . ILE A 1 118 ? 3.532 -0.369 16.702 1.00 91.06 118 ILE A N 1
ATOM 868 C CA . ILE A 1 118 ? 2.324 -0.427 17.528 1.00 91.06 118 ILE A CA 1
ATOM 869 C C . ILE A 1 118 ? 1.600 -1.749 17.295 1.00 91.06 118 ILE A C 1
ATOM 871 O O . ILE A 1 118 ? 1.616 -2.288 16.185 1.00 91.06 118 ILE A O 1
ATOM 875 N N . SER A 1 119 ? 0.950 -2.259 18.334 1.00 89.69 119 SER A N 1
ATOM 876 C CA . SER A 1 119 ? 0.113 -3.455 18.256 1.00 89.69 119 SER A CA 1
ATOM 877 C C . SER A 1 119 ? -1.354 -3.052 18.280 1.00 89.69 119 SER A C 1
ATOM 879 O O . SER A 1 119 ? -1.772 -2.256 19.119 1.00 89.69 119 SER A O 1
ATOM 881 N N . ILE A 1 120 ? -2.131 -3.575 17.331 1.00 89.31 120 ILE A N 1
ATOM 882 C CA . ILE A 1 120 ? -3.561 -3.288 17.206 1.00 89.31 120 ILE A CA 1
ATOM 883 C C . ILE A 1 120 ? -4.335 -4.611 17.181 1.00 89.31 120 ILE A C 1
ATOM 885 O O . ILE A 1 120 ? -4.010 -5.472 16.359 1.00 89.31 120 ILE A O 1
ATOM 889 N N . PRO A 1 121 ? -5.374 -4.782 18.016 1.00 88.06 121 PRO A N 1
ATOM 890 C CA . PRO A 1 121 ? -6.254 -5.948 17.984 1.00 88.06 121 PRO A CA 1
ATOM 891 C C . PRO A 1 121 ? -6.790 -6.260 16.580 1.00 88.06 121 PRO A C 1
ATOM 893 O O . PRO A 1 121 ? -7.224 -5.357 15.855 1.00 88.06 121 PRO A O 1
ATOM 896 N N . ALA A 1 122 ? -6.751 -7.533 16.167 1.00 84.56 122 ALA A N 1
ATOM 897 C CA . ALA A 1 122 ? -7.096 -7.937 14.800 1.00 84.56 122 ALA A CA 1
ATOM 898 C C . ALA A 1 122 ? -8.529 -7.553 14.384 1.00 84.56 122 ALA A C 1
ATOM 900 O O . ALA A 1 122 ? -8.779 -7.292 13.206 1.00 84.56 122 ALA A O 1
ATOM 901 N N . ASP A 1 123 ? -9.451 -7.471 15.341 1.00 87.06 123 ASP A N 1
ATOM 902 C CA . ASP A 1 123 ? -10.843 -7.070 15.145 1.00 87.06 123 ASP A C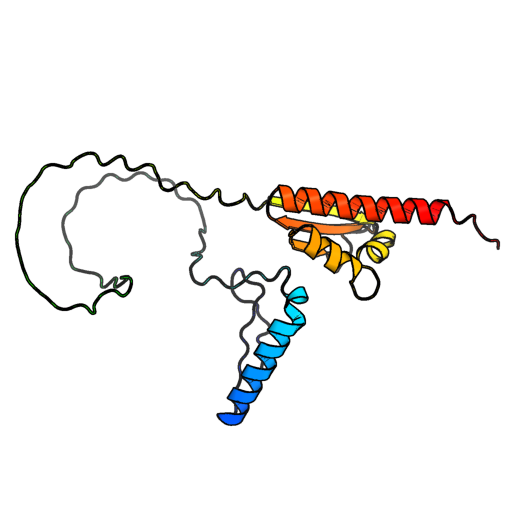A 1
ATOM 903 C C . ASP A 1 123 ? -11.004 -5.579 14.789 1.00 87.06 123 ASP A C 1
ATOM 905 O O . ASP A 1 123 ? -11.999 -5.203 14.166 1.00 87.06 123 ASP A O 1
ATOM 909 N N . MET A 1 124 ? -10.031 -4.732 15.141 1.00 87.25 124 MET A N 1
ATOM 910 C CA . MET A 1 124 ? -10.007 -3.307 14.795 1.00 87.25 124 MET A CA 1
ATOM 911 C C . MET A 1 124 ? -9.160 -3.004 13.552 1.00 87.25 124 MET A C 1
ATOM 913 O O . MET A 1 124 ? -9.314 -1.961 12.928 1.00 87.25 124 MET A O 1
ATOM 917 N N . VAL A 1 125 ? -8.304 -3.921 13.102 1.00 89.81 125 VAL A N 1
ATOM 918 C CA . VAL A 1 125 ? -7.479 -3.703 11.897 1.00 89.81 125 VAL A CA 1
ATOM 919 C C . VAL A 1 125 ? -8.331 -3.432 10.655 1.00 89.81 125 VAL A C 1
ATOM 921 O O . VAL A 1 125 ? -7.980 -2.593 9.824 1.00 89.81 125 VAL A O 1
ATOM 924 N N . GLY A 1 126 ? -9.465 -4.125 10.527 1.00 88.88 126 GLY A N 1
ATOM 925 C CA . GLY A 1 126 ? -10.350 -3.991 9.372 1.00 88.88 126 GLY A CA 1
ATOM 926 C C . GLY A 1 126 ? -10.886 -2.569 9.174 1.00 88.88 126 GLY A C 1
ATOM 927 O O . GLY A 1 126 ? -10.944 -2.101 8.035 1.00 88.88 126 GLY A O 1
ATOM 928 N N . CYS A 1 127 ? -11.225 -1.856 10.257 1.00 89.31 127 CYS A N 1
ATOM 929 C CA . CYS A 1 127 ? -11.747 -0.489 10.157 1.00 89.31 127 CYS A CA 1
ATOM 930 C C . CYS A 1 127 ? -10.657 0.515 9.754 1.00 89.31 127 CYS A C 1
ATOM 932 O O . CYS A 1 127 ? -10.928 1.423 8.971 1.00 89.31 127 CYS A O 1
ATOM 934 N N . ILE A 1 128 ? -9.415 0.299 10.202 1.00 91.56 128 ILE A N 1
ATOM 935 C CA . ILE A 1 128 ? -8.263 1.133 9.841 1.00 91.56 128 ILE A CA 1
ATOM 936 C C . ILE A 1 128 ? -7.900 0.967 8.365 1.00 91.56 128 ILE A C 1
ATOM 938 O O . ILE A 1 128 ? -7.585 1.943 7.687 1.00 91.56 128 ILE A O 1
ATOM 942 N N . ILE A 1 129 ? -7.928 -0.267 7.851 1.00 90.88 129 ILE A N 1
ATOM 943 C CA . ILE A 1 129 ? -7.636 -0.534 6.437 1.00 90.88 129 ILE A CA 1
ATOM 944 C C . ILE A 1 129 ? -8.736 0.068 5.552 1.00 90.88 129 ILE A C 1
ATOM 946 O O . ILE A 1 129 ? -8.444 0.731 4.552 1.00 90.88 129 ILE A O 1
ATOM 950 N N . GLY A 1 130 ? -9.999 -0.114 5.938 1.00 88.56 130 GLY A N 1
ATOM 951 C CA . GLY A 1 130 ? -11.153 0.315 5.156 1.00 88.56 130 GLY A CA 1
ATOM 952 C C . GLY A 1 130 ? -11.394 -0.553 3.916 1.00 88.56 130 GLY A C 1
ATOM 953 O O . GLY A 1 130 ? -10.617 -1.446 3.566 1.00 88.56 130 GLY A O 1
ATOM 954 N N . ARG A 1 131 ? -12.509 -0.304 3.222 1.00 89.00 131 ARG A N 1
ATOM 955 C CA . ARG A 1 131 ? -12.890 -1.070 2.023 1.00 89.00 131 ARG A CA 1
ATOM 956 C C . ARG A 1 131 ? -11.843 -0.877 0.922 1.00 89.00 131 ARG A C 1
ATOM 958 O O . ARG A 1 131 ? -11.561 0.250 0.530 1.00 89.00 131 ARG A O 1
ATOM 965 N N . GLY A 1 132 ? -11.250 -1.972 0.446 1.00 86.38 132 GLY A N 1
ATOM 966 C CA . GLY A 1 132 ? -10.202 -1.929 -0.581 1.00 86.38 132 GLY A CA 1
ATOM 967 C C . GLY A 1 132 ? -8.900 -1.240 -0.148 1.00 86.38 132 GLY A C 1
ATOM 968 O O . GLY A 1 132 ? -8.087 -0.920 -1.005 1.00 86.38 132 GLY A O 1
ATOM 969 N N . GLY A 1 133 ? -8.692 -0.993 1.151 1.00 88.31 133 GLY A N 1
ATOM 970 C CA . GLY A 1 133 ? -7.519 -0.263 1.640 1.00 88.31 133 GLY A CA 1
ATOM 971 C C . GLY A 1 133 ? -7.624 1.261 1.545 1.00 88.31 133 GLY A C 1
ATOM 972 O O . GLY A 1 133 ? -6.633 1.943 1.788 1.00 88.31 133 GLY A O 1
ATOM 973 N N . SER A 1 134 ? -8.799 1.815 1.217 1.00 88.94 134 SER A N 1
ATOM 974 C CA . SER A 1 134 ? -8.958 3.255 0.977 1.00 88.94 134 SER A CA 1
ATOM 975 C C . SER A 1 134 ? -8.528 4.117 2.168 1.00 88.94 134 SER A C 1
ATOM 977 O O . SER A 1 134 ? -7.883 5.147 1.990 1.00 88.94 134 SER A O 1
ATOM 979 N N . LYS A 1 135 ? -8.861 3.682 3.389 1.00 90.94 135 LYS A N 1
ATOM 980 C CA . LYS A 1 135 ? -8.641 4.452 4.616 1.00 90.94 135 LYS A CA 1
ATOM 981 C C . LYS A 1 135 ? -7.166 4.450 5.008 1.00 90.94 135 LYS A C 1
ATOM 983 O O . LYS A 1 135 ? -6.598 5.507 5.255 1.00 90.94 135 LYS A O 1
ATOM 988 N N . ILE A 1 136 ? -6.503 3.293 4.969 1.00 91.62 136 ILE A N 1
ATOM 989 C CA . ILE A 1 136 ? -5.058 3.230 5.232 1.00 91.62 136 ILE A CA 1
ATOM 990 C C . ILE A 1 136 ? -4.247 3.952 4.148 1.00 91.62 136 ILE A C 1
ATOM 992 O O . ILE A 1 136 ? -3.240 4.583 4.469 1.00 91.62 136 ILE A O 1
ATOM 996 N N . SER A 1 137 ? -4.684 3.918 2.885 1.00 90.31 137 SER A N 1
ATOM 997 C CA . SER A 1 137 ? -4.057 4.704 1.815 1.00 90.31 137 SER A CA 1
ATOM 998 C C . SER A 1 137 ? -4.166 6.208 2.076 1.00 90.31 137 SER A C 1
ATOM 1000 O O . SER A 1 137 ? -3.192 6.934 1.893 1.00 90.31 137 SER A O 1
ATOM 1002 N N . GLU A 1 138 ? -5.314 6.684 2.560 1.00 91.50 138 GLU A N 1
ATOM 1003 C CA . GLU A 1 138 ? -5.502 8.078 2.975 1.00 91.50 138 GLU A CA 1
ATOM 1004 C C . GLU A 1 138 ? -4.6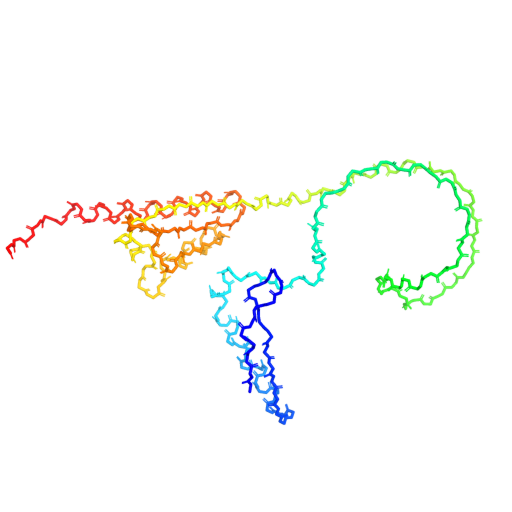06 8.453 4.163 1.00 91.50 138 GLU A C 1
ATOM 1006 O O . GLU A 1 138 ? -3.962 9.502 4.133 1.00 91.50 138 GLU A O 1
ATOM 1011 N N . ILE A 1 139 ? -4.494 7.587 5.176 1.00 92.69 139 ILE A N 1
ATOM 1012 C CA . ILE A 1 139 ? -3.618 7.815 6.337 1.00 92.69 139 ILE A CA 1
ATOM 1013 C C . ILE A 1 139 ? -2.157 7.918 5.891 1.00 92.69 139 ILE A C 1
ATOM 1015 O O . ILE A 1 139 ? -1.469 8.848 6.291 1.00 92.69 139 ILE A O 1
ATOM 1019 N N . ARG A 1 140 ? -1.688 7.021 5.014 1.00 91.88 140 ARG A N 1
ATOM 1020 C CA . ARG A 1 140 ? -0.326 7.080 4.449 1.00 91.88 140 ARG A CA 1
ATOM 1021 C C . ARG A 1 140 ? -0.087 8.367 3.659 1.00 91.88 140 ARG A C 1
ATOM 1023 O O . ARG A 1 140 ? 0.948 9.004 3.825 1.00 91.88 140 ARG A O 1
ATOM 1030 N N . ARG A 1 141 ? -1.046 8.774 2.820 1.00 89.62 141 ARG A N 1
ATOM 1031 C CA . ARG A 1 141 ? -0.940 9.990 1.995 1.00 89.62 141 ARG A CA 1
ATOM 1032 C C . ARG A 1 141 ? -0.928 11.261 2.843 1.00 89.62 141 ARG A C 1
ATOM 1034 O O . ARG A 1 141 ? -0.185 12.189 2.551 1.00 89.62 141 ARG A O 1
ATOM 1041 N N . SER A 1 142 ? -1.766 11.308 3.874 1.00 92.00 142 SER A N 1
ATOM 1042 C CA . SER A 1 142 ? -1.922 12.480 4.736 1.00 92.00 142 SER A CA 1
ATOM 1043 C C .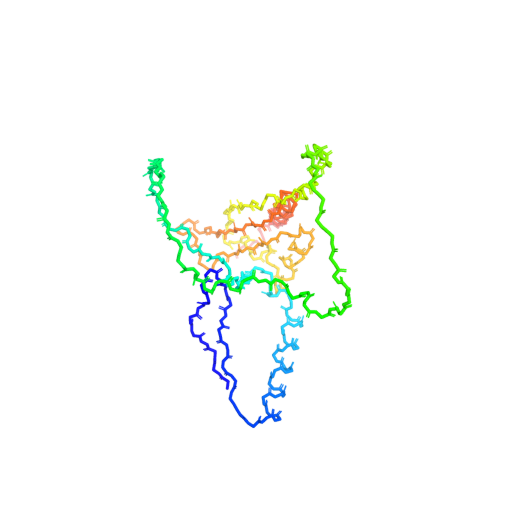 SER A 1 142 ? -0.800 12.609 5.763 1.00 92.00 142 SER A C 1
ATOM 1045 O O . SER A 1 142 ? -0.406 13.736 6.073 1.00 92.00 142 SER A O 1
ATOM 1047 N N . SER A 1 143 ? -0.277 11.494 6.282 1.00 91.88 143 SER A N 1
ATOM 1048 C CA . SER A 1 143 ? 0.847 11.497 7.218 1.00 91.88 143 SER A CA 1
ATOM 1049 C C . SER A 1 143 ? 2.200 11.631 6.528 1.00 91.88 143 SER A C 1
ATOM 1051 O O . SER A 1 143 ? 3.121 12.171 7.126 1.00 91.88 143 SER A O 1
ATOM 1053 N N . GLY A 1 144 ? 2.332 11.147 5.290 1.00 87.94 144 GLY A N 1
ATOM 1054 C CA . GLY A 1 144 ? 3.624 11.033 4.610 1.00 87.94 144 GLY A CA 1
ATOM 1055 C C . GLY A 1 144 ? 4.514 9.923 5.181 1.00 87.94 144 GLY A C 1
ATOM 1056 O O . GLY A 1 144 ? 5.632 9.736 4.707 1.00 87.94 144 GLY A O 1
ATOM 1057 N N . ALA A 1 145 ? 4.033 9.162 6.171 1.00 89.12 145 ALA A N 1
ATOM 1058 C CA . ALA A 1 145 ? 4.772 8.061 6.771 1.00 89.12 145 ALA A CA 1
ATOM 1059 C C . ALA A 1 145 ? 4.526 6.742 6.028 1.00 89.12 145 ALA A C 1
ATOM 1061 O O . ALA A 1 145 ? 3.429 6.439 5.543 1.00 89.12 145 ALA A O 1
ATOM 1062 N N . ARG A 1 146 ? 5.547 5.888 6.011 1.00 86.94 146 ARG A N 1
ATOM 1063 C CA . ARG A 1 146 ? 5.454 4.515 5.516 1.00 86.94 146 ARG A CA 1
ATOM 1064 C C . ARG A 1 146 ? 4.857 3.631 6.601 1.00 86.94 146 ARG A C 1
ATOM 1066 O O . ARG A 1 146 ? 5.474 3.436 7.636 1.00 86.94 146 ARG A O 1
ATOM 1073 N N . ILE A 1 147 ? 3.702 3.025 6.338 1.00 90.88 147 ILE A N 1
ATOM 1074 C CA . ILE A 1 147 ? 3.027 2.136 7.298 1.00 90.88 147 ILE A CA 1
ATOM 1075 C C . ILE A 1 147 ? 3.000 0.711 6.742 1.00 90.88 147 ILE A C 1
ATOM 1077 O O . ILE A 1 147 ? 2.369 0.469 5.715 1.00 90.88 147 ILE A O 1
ATOM 1081 N N . SER A 1 148 ? 3.641 -0.240 7.412 1.00 87.81 148 SER A N 1
ATOM 1082 C CA . SER A 1 148 ? 3.596 -1.677 7.118 1.00 87.81 148 SER A CA 1
ATOM 1083 C C . SER A 1 148 ? 2.708 -2.398 8.127 1.00 87.81 148 SER A C 1
ATOM 1085 O O . SER A 1 148 ? 2.724 -2.074 9.309 1.00 87.81 148 SER A O 1
ATOM 1087 N N . ILE A 1 149 ? 1.942 -3.383 7.665 1.00 89.56 149 ILE A N 1
ATOM 1088 C CA . ILE A 1 149 ? 1.027 -4.169 8.497 1.00 89.56 149 ILE A CA 1
ATOM 1089 C C . ILE A 1 149 ? 1.457 -5.631 8.398 1.00 89.56 149 ILE A C 1
ATOM 1091 O O . ILE A 1 149 ? 1.534 -6.179 7.294 1.00 89.56 149 ILE A O 1
ATOM 1095 N N . ALA A 1 150 ? 1.724 -6.276 9.533 1.00 83.75 150 ALA A N 1
ATOM 1096 C CA . ALA A 1 150 ? 2.091 -7.687 9.560 1.00 83.75 150 ALA A CA 1
ATOM 1097 C C . ALA A 1 150 ? 0.978 -8.552 8.936 1.00 83.75 150 ALA A C 1
ATOM 1099 O O . ALA A 1 150 ? -0.209 -8.340 9.191 1.00 83.75 150 ALA A O 1
ATOM 1100 N N . LYS A 1 151 ? 1.344 -9.521 8.081 1.00 71.25 151 LYS A N 1
ATOM 1101 C CA . LYS A 1 151 ? 0.379 -10.420 7.411 1.00 71.25 151 LYS A CA 1
ATOM 1102 C C . LYS A 1 151 ? -0.218 -11.451 8.368 1.00 71.25 151 LYS A C 1
ATOM 1104 O O . LYS A 1 151 ? -1.400 -11.775 8.239 1.00 71.25 151 LYS A O 1
ATOM 1109 N N . ALA A 1 152 ? 0.594 -11.929 9.303 1.00 65.88 152 ALA A N 1
ATOM 1110 C CA . ALA A 1 152 ? 0.193 -12.812 10.385 1.00 65.88 152 ALA A CA 1
ATOM 1111 C C . ALA A 1 152 ? -0.042 -11.990 11.668 1.00 65.88 152 ALA A C 1
ATOM 1113 O O . ALA A 1 152 ? 0.592 -10.941 11.825 1.00 65.88 152 ALA A O 1
ATOM 1114 N N . PRO A 1 153 ? -0.952 -12.427 12.555 1.00 62.53 153 PRO A N 1
ATOM 1115 C CA . PRO A 1 153 ? -1.010 -11.898 13.910 1.00 62.53 153 PRO A CA 1
ATOM 1116 C C . PRO A 1 153 ? 0.334 -12.114 14.619 1.00 62.53 153 PRO A C 1
ATOM 1118 O O . PRO A 1 153 ? 1.043 -13.083 14.340 1.00 62.53 153 PRO A O 1
ATOM 1121 N N . HIS A 1 154 ? 0.687 -11.181 15.496 1.00 60.31 154 HIS A N 1
ATOM 1122 C CA . HIS A 1 154 ? 1.816 -11.315 16.400 1.00 60.31 154 HIS A CA 1
ATOM 1123 C C . HIS A 1 154 ? 1.353 -12.194 17.568 1.00 60.31 154 HIS A C 1
ATOM 1125 O O . HIS A 1 154 ? 0.691 -11.715 18.484 1.00 60.31 154 HIS A O 1
ATOM 1131 N N . ASP A 1 155 ? 1.653 -13.489 17.462 1.00 61.41 155 ASP A N 1
ATOM 1132 C CA . ASP A 1 155 ? 1.453 -14.509 18.497 1.00 61.41 155 ASP A CA 1
ATOM 1133 C C . ASP A 1 155 ? -0.004 -14.715 18.979 1.00 61.41 155 ASP A C 1
ATOM 1135 O O . ASP A 1 155 ? -0.967 -14.183 18.418 1.00 61.41 155 ASP A O 1
ATOM 1139 N N . GLU A 1 156 ? -0.172 -15.584 19.986 1.00 60.41 156 GLU A N 1
ATOM 1140 C CA . GLU A 1 156 ? -1.455 -16.059 20.543 1.00 60.41 156 GLU A CA 1
ATOM 1141 C C . GLU A 1 156 ? -2.364 -14.937 21.092 1.00 60.41 156 GLU A C 1
ATOM 1143 O O . GLU A 1 156 ? -3.537 -15.172 21.374 1.00 60.41 156 GLU A O 1
ATOM 1148 N N . THR A 1 157 ? -1.857 -13.705 21.196 1.00 65.00 157 THR A N 1
ATOM 1149 C CA . THR A 1 157 ? -2.555 -12.511 21.697 1.00 65.00 157 THR A CA 1
ATOM 1150 C C . THR A 1 157 ? -3.612 -11.959 20.736 1.00 65.00 157 THR A C 1
ATOM 1152 O O . THR A 1 157 ? -4.445 -11.151 21.141 1.00 65.00 157 THR A O 1
ATOM 1155 N N . GLY A 1 158 ? -3.598 -12.360 19.458 1.00 72.44 158 GLY A N 1
ATOM 1156 C CA . GLY A 1 158 ? -4.583 -11.895 18.470 1.00 72.44 158 GLY A CA 1
ATOM 1157 C C . GLY A 1 158 ? -4.399 -10.434 18.028 1.00 72.44 158 GLY A C 1
ATOM 1158 O O . GLY A 1 158 ? -5.288 -9.854 17.400 1.00 72.44 158 GLY A O 1
ATOM 1159 N N . GLU A 1 159 ? -3.246 -9.835 18.320 1.00 84.38 159 GLU A N 1
ATOM 1160 C CA . GLU A 1 159 ? -2.883 -8.486 17.888 1.00 84.38 159 GLU A CA 1
ATOM 1161 C C . GLU A 1 159 ? -2.097 -8.524 16.575 1.00 84.38 159 GLU A C 1
ATOM 1163 O O . GLU A 1 159 ? -1.439 -9.504 16.226 1.00 84.38 159 GLU A O 1
ATOM 1168 N N . ARG A 1 160 ? -2.153 -7.440 15.806 1.00 86.31 160 ARG A N 1
ATOM 1169 C CA . ARG A 1 160 ? -1.403 -7.274 14.565 1.00 86.31 160 ARG A CA 1
ATOM 1170 C C . ARG A 1 160 ? -0.465 -6.089 14.702 1.00 86.31 160 ARG A C 1
ATOM 1172 O O . ARG A 1 160 ? -0.890 -4.989 15.049 1.00 86.31 160 ARG A O 1
ATOM 1179 N N . MET A 1 161 ? 0.808 -6.322 14.402 1.00 87.62 161 MET A N 1
ATOM 1180 C CA . MET A 1 161 ? 1.830 -5.286 14.471 1.00 87.62 161 MET A CA 1
ATOM 1181 C C . MET A 1 161 ? 1.766 -4.372 13.245 1.00 87.62 161 MET A C 1
ATOM 1183 O O . MET A 1 161 ? 1.712 -4.836 12.099 1.00 87.62 161 MET A O 1
ATOM 1187 N N . PHE A 1 162 ? 1.808 -3.072 13.505 1.00 91.62 162 PHE A N 1
ATOM 1188 C CA . PHE A 1 162 ? 1.975 -2.013 12.525 1.00 91.62 162 PHE A CA 1
ATOM 1189 C C . PHE A 1 162 ? 3.358 -1.405 12.729 1.00 91.62 162 PHE A C 1
ATOM 1191 O O . PHE A 1 162 ? 3.745 -1.089 13.851 1.00 91.62 162 PHE A O 1
ATOM 1198 N N . THR A 1 163 ? 4.096 -1.233 11.641 1.00 90.44 163 THR A N 1
ATOM 1199 C CA . THR A 1 163 ? 5.415 -0.599 11.630 1.00 90.44 163 THR A CA 1
ATOM 1200 C C . THR A 1 163 ? 5.322 0.686 10.828 1.00 90.44 163 THR A C 1
ATOM 1202 O O . THR A 1 163 ? 5.007 0.647 9.640 1.00 90.44 163 THR A O 1
ATOM 1205 N N . ILE A 1 164 ? 5.570 1.815 11.476 1.00 92.50 164 ILE A N 1
ATOM 1206 C CA . ILE A 1 164 ? 5.514 3.157 10.905 1.00 92.50 164 ILE A CA 1
ATOM 1207 C C . ILE A 1 164 ? 6.951 3.649 10.770 1.00 92.50 164 ILE A C 1
ATOM 1209 O O . ILE A 1 164 ? 7.703 3.603 11.735 1.00 92.50 164 ILE A O 1
ATOM 1213 N N . THR A 1 165 ? 7.341 4.093 9.584 1.00 89.12 165 THR A N 1
ATOM 1214 C CA . THR A 1 165 ? 8.693 4.569 9.296 1.00 89.12 165 THR A CA 1
ATOM 1215 C C . THR A 1 165 ? 8.620 5.884 8.531 1.00 89.12 165 THR A C 1
ATOM 1217 O O . THR A 1 165 ? 7.904 5.985 7.535 1.00 89.12 165 THR A O 1
ATOM 1220 N N . GLY A 1 166 ? 9.386 6.880 8.953 1.00 89.75 166 GLY A N 1
ATOM 1221 C CA . GLY A 1 166 ? 9.356 8.218 8.368 1.00 89.75 166 GLY A CA 1
ATOM 1222 C C . GLY A 1 166 ? 10.016 9.244 9.279 1.00 89.75 166 GLY A C 1
ATOM 1223 O O . GLY A 1 166 ? 10.534 8.888 10.338 1.00 89.75 166 GLY A O 1
ATOM 1224 N N . GLY A 1 167 ? 9.994 10.511 8.865 1.00 89.06 167 GLY A N 1
ATOM 1225 C CA . GLY A 1 167 ? 10.413 11.618 9.725 1.00 89.06 167 GLY A CA 1
ATOM 1226 C C . GLY A 1 167 ? 9.525 11.731 10.967 1.00 89.06 167 GLY A C 1
ATOM 1227 O O . GLY A 1 167 ? 8.391 11.240 10.986 1.00 89.06 167 GLY A O 1
ATOM 1228 N N . GLN A 1 168 ? 10.028 12.389 12.012 1.00 88.19 168 GLN A N 1
ATOM 1229 C CA . GLN A 1 168 ? 9.327 12.501 13.294 1.00 88.19 168 GLN A CA 1
ATOM 1230 C C . GLN A 1 168 ? 7.901 13.061 13.141 1.00 88.19 168 GLN A C 1
ATOM 1232 O O . GLN A 1 168 ? 6.944 12.446 13.611 1.00 88.19 168 GLN A O 1
ATOM 1237 N N . SER A 1 169 ? 7.742 14.167 12.408 1.00 90.94 169 SER A N 1
ATOM 1238 C CA . SER A 1 169 ? 6.437 14.804 12.175 1.00 90.94 169 SER A CA 1
ATOM 1239 C C . SER A 1 169 ? 5.459 13.893 11.418 1.00 90.94 169 SER A C 1
ATOM 1241 O O . SER A 1 169 ? 4.267 13.848 11.729 1.00 90.94 169 SER A O 1
ATOM 1243 N N . ALA A 1 170 ? 5.965 13.121 10.452 1.00 91.38 170 ALA A N 1
ATOM 1244 C CA . ALA A 1 170 ? 5.179 12.176 9.670 1.00 91.38 170 ALA A CA 1
ATOM 1245 C C . ALA A 1 170 ? 4.697 11.002 10.532 1.00 91.38 170 ALA A C 1
ATOM 1247 O O . ALA A 1 170 ? 3.524 10.624 10.477 1.00 91.38 170 ALA A O 1
ATOM 1248 N N . ASN A 1 171 ? 5.582 10.446 11.361 1.00 91.81 171 ASN A N 1
ATOM 1249 C CA . ASN A 1 171 ? 5.252 9.347 12.264 1.00 91.81 171 ASN A CA 1
ATOM 1250 C C . ASN A 1 171 ? 4.234 9.772 13.328 1.00 91.81 171 ASN A C 1
ATOM 1252 O O . ASN A 1 171 ? 3.245 9.069 13.534 1.00 91.81 171 ASN A O 1
ATOM 1256 N N . GLU A 1 172 ? 4.427 10.936 13.954 1.00 93.50 172 GLU A N 1
ATOM 1257 C CA . GLU A 1 172 ? 3.487 11.496 14.934 1.00 93.50 172 GLU A CA 1
ATOM 1258 C C . GLU A 1 172 ? 2.097 11.692 14.318 1.00 93.50 172 GLU A C 1
ATOM 1260 O O . GLU A 1 172 ? 1.086 11.265 14.884 1.00 93.50 172 GLU A O 1
ATOM 1265 N N . LYS A 1 173 ? 2.038 12.254 13.105 1.00 94.56 173 LYS A N 1
ATOM 1266 C CA . LYS A 1 173 ? 0.780 12.431 12.374 1.00 94.56 173 LYS A CA 1
ATOM 1267 C C . LYS A 1 173 ? 0.127 11.097 12.007 1.00 94.56 173 LYS A C 1
ATOM 1269 O O . LYS A 1 173 ? -1.090 10.961 12.116 1.00 94.56 173 LYS A O 1
ATOM 1274 N N . ALA A 1 174 ? 0.911 10.103 11.588 1.00 94.12 174 ALA A N 1
ATOM 1275 C CA . ALA A 1 174 ? 0.407 8.766 11.286 1.00 94.12 174 ALA A CA 1
ATOM 1276 C C . ALA A 1 174 ? -0.196 8.098 12.525 1.00 94.12 174 ALA A C 1
ATOM 1278 O O . ALA A 1 174 ? -1.299 7.559 12.446 1.00 94.12 174 ALA A O 1
ATOM 1279 N N . LEU A 1 175 ? 0.497 8.163 13.665 1.00 94.62 175 LEU A N 1
ATOM 1280 C CA . LEU A 1 175 ? 0.004 7.633 14.933 1.00 94.62 175 LEU A CA 1
ATOM 1281 C C . LEU A 1 175 ? -1.313 8.281 15.340 1.00 94.62 175 LEU A C 1
ATOM 1283 O O . LEU A 1 175 ? -2.257 7.566 15.671 1.00 94.62 175 LEU A O 1
ATOM 1287 N N . TYR A 1 176 ? -1.387 9.610 15.281 1.00 95.12 176 TYR A N 1
ATOM 1288 C CA . TYR A 1 176 ? -2.599 10.345 15.624 1.00 95.12 176 TYR A CA 1
ATOM 1289 C C . TYR A 1 176 ? -3.802 9.855 14.808 1.00 95.12 176 TYR A C 1
ATOM 1291 O O . TYR A 1 176 ? -4.816 9.461 15.378 1.00 95.12 176 TYR A O 1
ATOM 1299 N N . LEU A 1 177 ? -3.658 9.777 13.482 1.00 94.56 177 LEU A N 1
ATOM 1300 C CA . LEU A 1 177 ? -4.730 9.327 12.589 1.00 94.56 177 LEU A CA 1
ATOM 1301 C C . LEU A 1 177 ? -5.122 7.861 12.819 1.00 94.56 177 LEU A C 1
ATOM 1303 O O . LEU A 1 177 ? -6.291 7.497 12.671 1.00 94.56 177 LEU A O 1
ATOM 1307 N N . LEU A 1 178 ? -4.163 6.996 13.159 1.00 94.12 178 LEU A N 1
ATOM 1308 C CA . LEU A 1 178 ? -4.445 5.598 13.486 1.00 94.12 178 LEU A CA 1
ATOM 1309 C C . LEU A 1 178 ? -5.253 5.491 14.786 1.00 94.12 178 LEU A C 1
ATOM 1311 O O . LEU A 1 178 ? -6.267 4.791 14.807 1.00 94.12 178 LEU A O 1
ATOM 1315 N N . TYR A 1 179 ? -4.852 6.206 15.840 1.00 93.31 179 TYR A N 1
ATOM 1316 C CA . TYR A 1 179 ? -5.566 6.206 17.119 1.00 93.31 179 TYR A CA 1
ATOM 1317 C C . TYR A 1 179 ? -6.946 6.857 17.029 1.00 93.31 179 TYR A C 1
ATOM 1319 O O . TYR A 1 179 ? -7.901 6.307 17.569 1.00 93.31 179 TYR A O 1
ATOM 1327 N N . GLU A 1 180 ? -7.081 7.956 16.291 1.00 93.12 180 GLU A N 1
ATOM 1328 C CA . GLU A 1 180 ? -8.368 8.609 16.051 1.00 93.12 180 GLU A CA 1
ATOM 1329 C C . GLU A 1 180 ? -9.359 7.650 15.370 1.00 93.12 180 GLU A C 1
ATOM 1331 O O . GLU A 1 180 ? -10.509 7.520 15.788 1.00 93.12 180 GLU A O 1
ATOM 1336 N N . ASN A 1 181 ? -8.920 6.908 14.347 1.00 91.31 181 ASN A N 1
ATOM 1337 C CA . ASN A 1 181 ? -9.781 5.919 13.690 1.00 91.31 181 ASN A CA 1
ATOM 1338 C C . ASN A 1 181 ? -10.160 4.757 14.612 1.00 91.31 181 ASN A C 1
ATOM 1340 O O . ASN A 1 181 ? -11.294 4.276 14.559 1.00 91.31 181 ASN A O 1
ATOM 1344 N N . LEU A 1 182 ? -9.232 4.317 15.463 1.00 90.50 182 LEU A N 1
ATOM 1345 C CA . LEU A 1 182 ? -9.508 3.305 16.478 1.00 90.50 182 LEU A CA 1
ATOM 1346 C C . LEU A 1 182 ? -10.553 3.781 17.486 1.00 90.50 182 LEU A C 1
ATOM 1348 O O . LEU A 1 182 ? -11.470 3.033 17.818 1.00 90.50 182 LEU A O 1
ATOM 1352 N N . GLU A 1 183 ? -10.424 5.010 17.973 1.00 89.75 183 GLU A N 1
ATOM 1353 C CA . GLU A 1 183 ? -11.351 5.597 18.935 1.00 89.75 183 GLU A CA 1
ATOM 1354 C C . GLU A 1 183 ? -12.742 5.798 18.328 1.00 89.75 183 GLU A C 1
ATOM 1356 O O . GLU A 1 183 ? -13.738 5.382 18.922 1.00 89.75 183 GLU A O 1
ATOM 1361 N N . ASN A 1 184 ? -12.811 6.312 17.099 1.00 89.69 184 ASN A N 1
ATOM 1362 C CA . ASN A 1 184 ? -14.063 6.464 16.361 1.00 89.69 184 ASN A CA 1
ATOM 1363 C C . ASN A 1 184 ? -14.787 5.123 16.169 1.00 89.69 184 ASN A C 1
ATOM 1365 O O . ASN A 1 184 ? -16.003 5.044 16.357 1.00 89.69 184 ASN A O 1
ATOM 1369 N N . GLU A 1 185 ? -14.064 4.044 15.844 1.00 88.56 185 GLU A N 1
ATOM 1370 C CA . GLU A 1 185 ? -14.678 2.717 15.728 1.00 88.56 185 GLU A CA 1
ATOM 1371 C C . GLU A 1 185 ? -15.123 2.169 17.090 1.00 88.56 185 GLU A C 1
ATOM 1373 O O . GLU A 1 185 ? -16.210 1.594 17.184 1.00 88.56 185 GLU A O 1
ATOM 1378 N N . LYS A 1 186 ? -14.344 2.376 18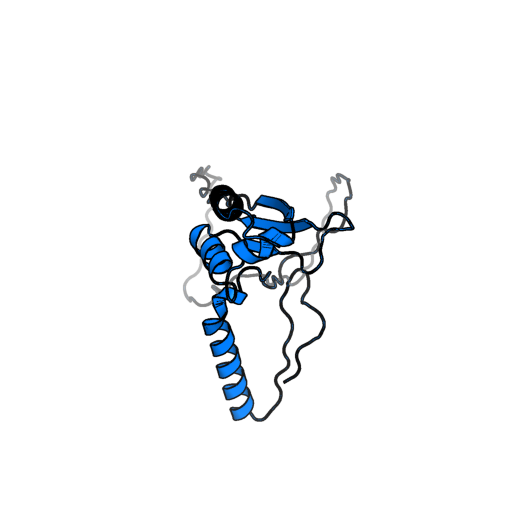.161 1.00 87.62 186 LYS A N 1
ATOM 1379 C CA . LYS A 1 186 ? -14.756 1.995 19.523 1.00 87.62 186 LYS A CA 1
ATOM 1380 C C . LYS A 1 186 ? -16.044 2.706 19.934 1.00 87.62 186 LYS A C 1
ATOM 1382 O O . LYS A 1 186 ? -16.949 2.059 20.456 1.00 87.62 186 LYS A O 1
ATOM 1387 N N . MET A 1 187 ? -16.151 4.004 19.656 1.00 86.94 187 MET A N 1
ATOM 1388 C CA . MET A 1 187 ? -17.334 4.804 19.967 1.00 86.94 187 MET A CA 1
ATOM 1389 C C . MET A 1 187 ? -18.550 4.386 19.128 1.00 86.94 187 MET A C 1
ATOM 1391 O O . MET A 1 187 ? -19.668 4.327 19.632 1.00 86.94 187 MET A O 1
ATOM 1395 N N . ARG A 1 188 ? -18.342 4.028 17.856 1.00 86.25 188 ARG A N 1
ATOM 1396 C CA . ARG A 1 188 ? -19.404 3.488 16.997 1.00 86.25 188 ARG A CA 1
ATOM 1397 C C . ARG A 1 188 ? -19.920 2.143 17.514 1.00 86.25 188 ARG A C 1
ATOM 1399 O O . ARG A 1 188 ? -21.122 1.902 17.474 1.00 86.25 188 ARG A O 1
ATOM 1406 N N . ARG A 1 189 ? -19.026 1.273 17.997 1.00 83.25 189 ARG A N 1
ATOM 1407 C CA . ARG A 1 189 ? -19.392 -0.030 18.576 1.00 83.25 189 ARG A CA 1
ATOM 1408 C C . ARG A 1 189 ? -20.113 0.106 19.916 1.00 83.25 189 ARG A C 1
ATOM 1410 O O . ARG A 1 189 ? -21.051 -0.642 20.142 1.00 83.25 189 ARG A O 1
ATOM 1417 N N . SER A 1 190 ? -19.738 1.063 20.768 1.00 78.62 190 SER A N 1
ATOM 1418 C CA . SER A 1 190 ? -20.426 1.285 2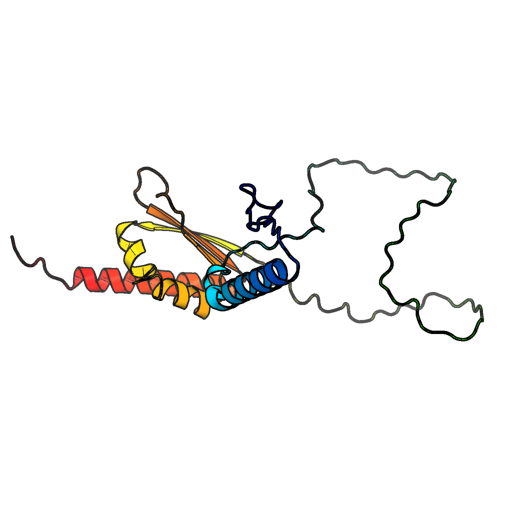2.050 1.00 78.62 190 SER A CA 1
ATOM 1419 C C . SER A 1 190 ? -21.820 1.909 21.909 1.00 78.62 190 SER A C 1
ATOM 1421 O O . SER A 1 190 ? -22.630 1.794 22.823 1.00 78.62 190 SER A O 1
ATOM 1423 N N . GLN A 1 191 ? -22.117 2.554 20.775 1.00 72.75 191 GLN A N 1
ATOM 1424 C CA . GLN A 1 191 ? -23.427 3.150 20.480 1.00 72.75 191 GLN A CA 1
ATOM 1425 C C . GLN A 1 191 ? -24.414 2.197 19.798 1.00 72.75 191 GLN A C 1
ATOM 1427 O O . GLN A 1 191 ? -25.564 2.579 19.591 1.00 72.75 191 GLN A O 1
ATOM 1432 N N . ILE A 1 192 ? -24.000 0.980 19.439 1.00 65.69 192 ILE A N 1
ATOM 1433 C CA . ILE A 1 192 ? -24.924 -0.062 18.989 1.00 65.69 192 ILE A CA 1
ATOM 1434 C C . ILE A 1 192 ? -25.334 -0.836 20.246 1.00 65.69 192 ILE A C 1
ATOM 1436 O O . ILE A 1 192 ? -24.561 -1.685 20.687 1.00 65.69 192 ILE A O 1
ATOM 1440 N N . PRO A 1 193 ? -26.491 -0.539 20.873 1.00 55.44 193 PRO A N 1
ATOM 1441 C CA . PRO A 1 193 ? -27.025 -1.426 21.894 1.00 55.44 193 PRO A CA 1
ATOM 1442 C C . PRO A 1 193 ? -27.268 -2.788 21.245 1.00 55.44 193 PRO A C 1
ATOM 1444 O O . PRO A 1 193 ? -27.744 -2.845 20.109 1.00 55.44 193 PRO A O 1
ATOM 1447 N N . ASP A 1 194 ? -26.914 -3.856 21.958 1.00 53.34 194 ASP A N 1
ATOM 1448 C CA . ASP A 1 194 ? -27.185 -5.240 21.581 1.00 53.34 194 ASP A CA 1
ATOM 1449 C C . ASP A 1 194 ? -28.642 -5.379 21.116 1.00 53.34 194 ASP A C 1
ATOM 1451 O O . ASP A 1 194 ? -29.576 -5.432 21.918 1.00 53.34 194 ASP A O 1
ATOM 1455 N N . ALA A 1 195 ? -28.848 -5.399 19.799 1.00 49.00 195 ALA A N 1
ATOM 1456 C CA . ALA A 1 195 ? -30.118 -5.769 19.209 1.00 49.00 195 ALA A CA 1
ATOM 1457 C C . ALA A 1 195 ? -30.223 -7.296 19.293 1.00 49.00 195 ALA A C 1
ATOM 1459 O O . ALA A 1 195 ? -29.773 -7.999 18.396 1.00 49.00 195 ALA A O 1
ATOM 1460 N N . GLU A 1 196 ? -30.725 -7.736 20.448 1.00 50.06 196 GLU A N 1
ATOM 1461 C CA . GLU A 1 196 ? -31.491 -8.952 20.748 1.00 50.06 196 GLU A CA 1
ATOM 1462 C C . GLU A 1 196 ? -31.210 -10.261 19.974 1.00 50.06 196 GLU A C 1
ATOM 1464 O O . GLU A 1 196 ? -31.475 -10.367 18.778 1.00 50.06 196 GLU A O 1
ATOM 1469 N N . ALA A 1 197 ? -30.913 -11.281 20.799 1.00 41.16 197 ALA A N 1
ATOM 1470 C CA . ALA A 1 197 ? -31.284 -12.707 20.716 1.00 41.16 197 ALA A CA 1
ATOM 1471 C C . ALA A 1 197 ? -30.442 -13.669 19.856 1.00 41.16 197 ALA A C 1
ATOM 1473 O O . ALA A 1 197 ? -30.512 -13.639 18.609 1.00 41.16 197 ALA A O 1
#

Sequence (197 aa):
MVAQKEMLPQSTERIVEVQGTPDGVQKAIWEIGKCLIDDQERGYGTVLYSPAVRVQGGPAAGPMNGTGYGAPRSFNRTGNGADFTSGYAPRPRNGPPMDAGGPPPVVEEGEDIQTQNISIPADMVGCIIGRGGSKISEIRRSSGARISIAKAPHDETGERMFTITGGQSANEKALYLLYENLENEKMRRSQIPDAEA

InterPro domains:
  IPR004087 K Homology domain [SM00322] (112-183)
  IPR004088 K Homology domain, type 1 [PF00013] (115-179)
  IPR036612 K Homology domain, type 1 superfamily [G3DSA:3.30.1370.10] (114-192)
  IPR036612 K Homology domain, type 1 superfamily [SSF54791] (3-42)
  IPR036612 K Homology domain, type 1 superfamily [SSF54791] (102-193)
  IPR049786 RNA-binding protein rnc1, third type I K homology RNA-binding domain [cd22457] (116-179)

Foldseek 3Di:
DDWDPDADVVWNHTDDDDDDDPVRSVVVVVVVVVVCVVVVLVVLPTGDDDPPDDPPDDDDDDDDDDDDDDDDDDPPPPDDDPPPDDDDDDDDDDDDDDDPPDPPPPPPPPQPKDKDKDKAAQVLVDQCCDDVRPNVSVLCVVLVWRKDWDPDADPPPRIIMIMTIGGPSSSVSSVVSSVVSSVVVVVVVVPDDPPDD

pLDDT: mean 72.35, std 21.7, range [30.58, 97.5]

Secondary structure (DSSP, 8-state):
-EE-SSPPTTSS---EE--S-HHHHHHHHHHHHHHHHHTGGGGTT-----TT----------------------------S--------------------PPPP--------EEEEEEEEHHHHHHHH-GGGHHHHHHHHHH--EEEE-SS-BTTTTEEEEEEEE-HHHHHHHHHHHHHHHHHHHHHHHTS-----

Radius of gyration: 27.41 Å; chains: 1; bounding box: 89×47×53 Å